Protein AF-A0A2G8K7D8-F1 (afdb_monomer_lite)

pLDDT: mean 70.79, std 23.95, range [36.09, 98.5]

Secondary structure (DSSP, 8-state):
--------------------------------------PPP-PPP-----------------------S-TTTHHHHHHHHT-----S-SHHHHHHHHHHHHHHHHHTTTTS---------------------------HHHHHHHHHHHHHHHHHHHHHHHHHHHHHHHHHHHHHHHHHHHHHHHHHHHHHHHHHHHHHHHHHHHHHHHHHHHHHHHHHHHHHHHHHHHHHHHS------SSPPHHHHHHHHHHHHHHHHHHHHHHHHHHHHHHHHHHHHHHHHHHHHHHHHHHHHHHHHHHHHHHHHHHHHHHHHS-S-----PPPP---

Radius of gyration: 53.95 Å; chains: 1; bounding box: 110×121×171 Å

Organism: Stichopus japonicus (NCBI:txid307972)

Structure (mmCIF, N/CA/C/O backbone):
data_AF-A0A2G8K7D8-F1
#
_entry.id   AF-A0A2G8K7D8-F1
#
loop_
_atom_site.group_PDB
_atom_site.id
_atom_site.type_symbol
_atom_site.label_atom_id
_atom_site.label_alt_id
_atom_site.label_comp_id
_atom_site.label_asym_id
_atom_site.label_entity_id
_atom_site.label_seq_id
_atom_site.pdbx_PDB_ins_code
_atom_site.Cartn_x
_atom_site.Cartn_y
_atom_site.Cartn_z
_atom_site.occupancy
_atom_site.B_iso_or_equiv
_atom_site.auth_seq_id
_atom_site.auth_comp_id
_atom_site.auth_asym_id
_atom_site.auth_atom_id
_atom_site.pdbx_PDB_model_num
ATOM 1 N N . MET A 1 1 ? 9.406 11.978 -73.884 1.00 40.50 1 MET A N 1
ATOM 2 C CA . MET A 1 1 ? 8.791 12.895 -74.864 1.00 40.50 1 MET A CA 1
ATOM 3 C C . MET A 1 1 ? 7.575 13.480 -74.165 1.00 40.50 1 MET A C 1
ATOM 5 O O . MET A 1 1 ? 6.730 12.690 -73.792 1.00 40.50 1 MET A O 1
ATOM 9 N N . GLU A 1 2 ? 7.449 14.745 -73.783 1.00 46.19 2 GLU A N 1
ATOM 10 C CA . GLU A 1 2 ? 8.157 15.993 -74.070 1.00 46.19 2 GLU A CA 1
ATOM 11 C C . GLU A 1 2 ? 7.863 16.989 -72.918 1.00 46.19 2 GLU A C 1
ATOM 13 O O . GLU A 1 2 ? 6.748 17.028 -72.412 1.00 46.19 2 GLU A O 1
ATOM 18 N N . ASN A 1 3 ? 8.911 17.722 -72.518 1.00 46.38 3 ASN A N 1
ATOM 19 C CA . ASN A 1 3 ? 9.026 19.174 -72.267 1.00 46.38 3 ASN A CA 1
ATOM 20 C C . ASN A 1 3 ? 8.075 19.854 -71.245 1.00 46.38 3 ASN A C 1
ATOM 22 O O . ASN A 1 3 ? 6.871 19.898 -71.445 1.00 46.38 3 ASN A O 1
ATOM 26 N N . TYR A 1 4 ? 8.514 20.328 -70.064 1.00 50.94 4 TYR A N 1
ATOM 27 C CA . TYR A 1 4 ? 9.393 21.479 -69.726 1.00 50.94 4 TYR A CA 1
ATOM 28 C C . TYR A 1 4 ? 8.925 22.849 -70.250 1.00 50.94 4 TYR A C 1
ATOM 30 O O . TYR A 1 4 ? 9.033 23.092 -71.440 1.00 50.94 4 TYR A O 1
ATOM 38 N N . THR A 1 5 ? 8.516 23.736 -69.326 1.00 52.53 5 THR A N 1
ATOM 39 C CA . THR A 1 5 ? 8.807 25.194 -69.191 1.00 52.53 5 THR A CA 1
ATOM 40 C C . THR A 1 5 ? 7.897 25.721 -68.067 1.00 52.53 5 THR A C 1
ATOM 42 O O . THR A 1 5 ? 6.716 25.409 -68.072 1.00 52.53 5 THR A O 1
ATOM 45 N N . GLY A 1 6 ? 8.301 26.461 -67.036 1.00 49.22 6 GLY A N 1
ATOM 46 C CA . GLY A 1 6 ? 9.398 27.412 -66.880 1.00 49.22 6 GLY A CA 1
ATOM 47 C C . GLY A 1 6 ? 8.788 28.713 -66.332 1.00 49.22 6 GLY A C 1
ATOM 48 O O . GLY A 1 6 ? 7.870 29.246 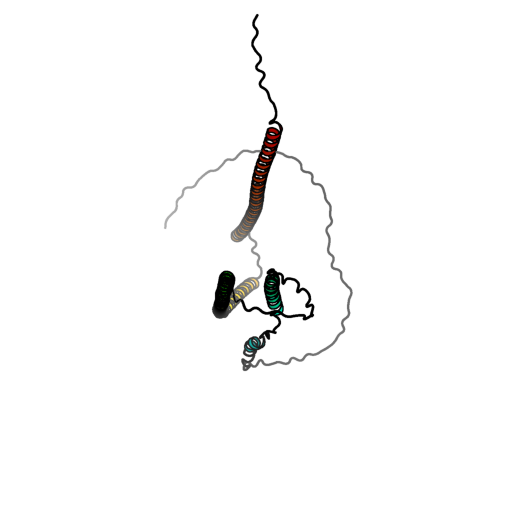-66.941 1.00 49.22 6 GLY A O 1
ATOM 49 N N . GLY A 1 7 ? 9.253 29.204 -65.178 1.00 47.25 7 GLY A N 1
ATOM 50 C CA . GLY A 1 7 ? 8.716 30.423 -64.559 1.00 47.25 7 GLY A CA 1
ATOM 51 C C . GLY A 1 7 ? 9.461 30.841 -63.291 1.00 47.25 7 GLY A C 1
ATOM 52 O O . GLY A 1 7 ? 8.933 30.741 -62.191 1.00 47.25 7 GLY A O 1
ATOM 53 N N . TYR A 1 8 ? 10.715 31.260 -63.463 1.00 49.56 8 TYR A N 1
ATOM 54 C CA . TYR A 1 8 ? 11.545 31.945 -62.467 1.00 49.56 8 TYR A CA 1
ATOM 55 C C . TYR A 1 8 ? 11.032 33.377 -62.200 1.00 49.56 8 TYR A C 1
ATOM 57 O O . TYR A 1 8 ? 10.652 34.060 -63.146 1.00 49.56 8 TYR A O 1
ATOM 65 N N . SER A 1 9 ? 11.195 33.893 -60.973 1.00 50.22 9 SER A N 1
ATOM 66 C CA . SER A 1 9 ? 12.251 34.881 -60.634 1.00 50.22 9 SER A CA 1
ATOM 67 C C . SER A 1 9 ? 11.846 35.978 -59.627 1.00 50.22 9 SER A C 1
ATOM 69 O O . SER A 1 9 ? 10.859 36.672 -59.839 1.00 50.22 9 SER A O 1
ATOM 71 N N . HIS A 1 10 ? 12.763 36.217 -58.667 1.00 46.56 10 HIS A N 1
ATOM 72 C CA . HIS A 1 10 ? 13.113 37.501 -58.008 1.00 46.56 10 HIS A CA 1
ATOM 73 C C . HIS A 1 10 ? 12.117 38.093 -56.979 1.00 46.56 10 HIS A C 1
ATOM 75 O O . HIS A 1 10 ? 10.921 38.081 -57.203 1.00 46.56 10 HIS A O 1
ATOM 81 N N . ARG A 1 11 ? 12.507 38.685 -55.836 1.00 38.16 11 ARG A N 1
ATOM 82 C CA . ARG A 1 11 ? 13.795 39.191 -55.313 1.00 38.16 11 ARG A CA 1
ATOM 83 C C . ARG A 1 11 ? 13.625 39.533 -53.808 1.00 38.16 11 ARG A C 1
ATOM 85 O O . ARG A 1 11 ? 12.583 40.055 -53.431 1.00 38.16 11 ARG A O 1
ATOM 92 N N . ASP A 1 12 ? 14.666 39.295 -53.008 1.00 45.00 12 ASP A N 1
ATOM 93 C CA . ASP A 1 12 ? 15.034 40.031 -51.768 1.00 45.00 12 ASP A CA 1
ATOM 94 C C . ASP A 1 12 ? 15.375 41.516 -52.092 1.00 45.00 12 ASP A C 1
ATOM 96 O O . ASP A 1 12 ? 15.463 41.811 -53.292 1.00 45.00 12 ASP A O 1
ATOM 100 N N . PRO A 1 13 ? 15.686 42.458 -51.153 1.00 65.44 13 PRO A N 1
ATOM 101 C CA . PRO A 1 13 ? 15.961 42.350 -49.698 1.00 65.44 13 PRO A CA 1
ATOM 102 C C . PRO A 1 13 ? 15.346 43.496 -48.834 1.00 65.44 13 PRO A C 1
ATOM 104 O O . PRO A 1 13 ? 14.826 44.472 -49.369 1.00 65.44 13 PRO A O 1
ATOM 107 N N . SER A 1 14 ? 15.496 43.462 -47.497 1.00 44.62 14 SER A N 1
ATOM 108 C CA . SER A 1 14 ? 16.076 44.577 -46.692 1.00 44.62 14 SER A CA 1
ATOM 109 C C . SER A 1 14 ? 15.870 44.438 -45.174 1.00 44.62 14 SER A C 1
ATOM 111 O O . SER A 1 14 ? 14.767 44.238 -44.678 1.00 44.62 14 SER A O 1
ATOM 113 N N . VAL A 1 15 ? 16.979 44.642 -44.462 1.00 50.53 15 VAL A N 1
ATOM 114 C CA . VAL A 1 15 ? 17.174 44.908 -43.020 1.00 50.53 15 VAL A CA 1
ATOM 115 C C . VAL A 1 15 ? 17.557 46.400 -42.913 1.00 50.53 15 VAL A C 1
ATOM 117 O O . VAL A 1 15 ? 18.220 46.864 -43.847 1.00 50.53 15 VAL A O 1
ATOM 120 N N . PRO A 1 16 ? 17.163 47.193 -41.881 1.00 57.47 16 PRO A N 1
ATOM 121 C CA . PRO A 1 16 ? 18.099 47.490 -40.767 1.00 57.47 16 PRO A CA 1
ATOM 122 C C . PRO A 1 16 ? 17.492 47.930 -39.407 1.00 57.47 16 PRO A C 1
ATOM 124 O O . PRO A 1 16 ? 16.342 48.345 -39.318 1.00 57.47 16 PRO A O 1
ATOM 127 N N . GLY A 1 17 ? 18.343 47.931 -38.363 1.00 43.00 17 GLY A N 1
ATOM 128 C CA . GLY A 1 17 ? 18.217 48.771 -37.150 1.00 43.00 17 GLY A CA 1
ATOM 129 C C . GLY A 1 17 ? 18.363 47.998 -35.830 1.00 43.00 17 GLY A C 1
ATOM 130 O O . GLY A 1 17 ? 17.403 47.404 -35.363 1.00 43.00 17 GLY A O 1
ATOM 131 N N . GLN A 1 18 ? 19.577 47.767 -35.313 1.00 44.47 18 GLN A N 1
ATOM 132 C CA . GLN A 1 18 ? 20.332 48.596 -34.345 1.00 44.47 18 GLN A CA 1
ATOM 133 C C . GLN A 1 18 ? 19.623 48.910 -33.011 1.00 44.47 18 GLN A C 1
ATOM 135 O O . GLN A 1 18 ? 18.662 49.667 -32.958 1.00 44.47 18 GLN A O 1
ATOM 140 N N . GLY A 1 19 ? 20.217 48.409 -31.922 1.00 44.25 19 GLY A N 1
ATOM 141 C CA . GLY A 1 19 ? 19.975 48.821 -30.541 1.00 44.25 19 GLY A CA 1
ATOM 142 C C . GLY A 1 19 ? 21.181 48.453 -29.676 1.00 44.25 19 GLY A C 1
ATOM 143 O O . GLY A 1 19 ? 21.312 47.316 -29.236 1.00 44.25 19 GLY A O 1
ATOM 144 N N . HIS A 1 20 ? 22.094 49.411 -29.508 1.00 45.19 20 HIS A N 1
ATOM 145 C CA . HIS A 1 20 ? 23.222 49.376 -28.578 1.00 45.19 20 HIS A CA 1
ATOM 146 C C . HIS A 1 20 ? 22.749 49.629 -27.139 1.00 45.19 20 HIS A C 1
ATOM 148 O O . HIS A 1 20 ? 22.027 50.594 -26.909 1.00 45.19 20 HIS A O 1
ATOM 154 N N . THR A 1 21 ? 23.288 48.888 -26.167 1.00 53.62 21 THR A N 1
ATOM 155 C CA . THR A 1 21 ? 23.468 49.376 -24.788 1.00 53.62 21 THR A CA 1
ATOM 156 C C . THR A 1 21 ? 24.746 48.796 -24.182 1.00 53.62 21 THR A C 1
ATOM 158 O O . THR A 1 21 ? 25.015 47.599 -24.248 1.00 53.62 21 THR A O 1
ATOM 161 N N . GLN A 1 22 ? 25.567 49.701 -23.652 1.00 43.59 22 GLN A N 1
ATOM 162 C CA . GLN A 1 22 ? 26.854 49.482 -22.994 1.00 43.59 22 GLN A CA 1
ATOM 163 C C . GLN A 1 22 ? 26.655 49.236 -21.485 1.00 43.59 22 GLN A C 1
ATOM 165 O O . GLN A 1 22 ? 25.873 49.963 -20.888 1.00 43.59 22 GLN A O 1
ATOM 170 N N . GLN A 1 23 ? 27.404 48.256 -20.940 1.00 41.84 23 GLN A N 1
ATOM 171 C CA . GLN A 1 23 ? 28.235 48.251 -19.700 1.00 41.84 23 GLN A CA 1
ATOM 172 C C . GLN A 1 23 ? 27.614 48.686 -18.337 1.00 41.84 23 GLN A C 1
ATOM 174 O O . GLN A 1 23 ? 26.749 49.553 -18.332 1.00 41.84 23 GLN A O 1
ATOM 179 N N . PRO A 1 24 ? 28.063 48.156 -17.161 1.00 56.53 24 PRO A N 1
ATOM 180 C CA . PRO A 1 24 ? 29.488 47.977 -16.824 1.00 56.53 24 PRO A CA 1
ATOM 181 C C . PRO A 1 24 ? 29.914 46.780 -15.939 1.00 56.53 24 PRO A C 1
ATOM 183 O O . PRO A 1 24 ? 29.133 46.182 -15.210 1.00 56.53 24 PRO A O 1
ATOM 186 N N . GLY A 1 25 ? 31.223 46.501 -16.013 1.00 42.41 25 GLY A N 1
ATOM 187 C CA . GLY A 1 25 ? 32.141 46.293 -14.882 1.00 42.41 25 GLY A CA 1
ATOM 188 C C . GLY A 1 25 ? 31.762 45.325 -13.757 1.00 42.41 25 GLY A C 1
ATOM 189 O O . GLY A 1 25 ? 31.098 45.712 -12.803 1.00 42.41 25 GLY A O 1
ATOM 190 N N . GLY A 1 26 ? 32.336 44.120 -13.799 1.00 37.00 26 GLY A N 1
ATOM 191 C CA . GLY A 1 26 ? 32.468 43.225 -12.649 1.00 37.00 26 GLY A CA 1
ATOM 192 C C . GLY A 1 26 ? 33.888 42.669 -12.597 1.00 37.00 26 GLY A C 1
ATOM 193 O O . GLY A 1 26 ? 34.309 41.958 -13.504 1.00 37.00 26 GLY A O 1
ATOM 194 N N . SER A 1 27 ? 34.619 43.076 -11.568 1.00 39.84 27 SER A N 1
ATOM 195 C CA . SER A 1 27 ? 35.990 42.720 -11.207 1.00 39.84 27 SER A CA 1
ATOM 196 C C . SER A 1 27 ? 36.212 41.209 -11.099 1.00 39.84 27 SER A C 1
ATOM 198 O O . SER A 1 27 ? 35.496 40.525 -10.369 1.00 39.84 27 SER A O 1
ATOM 200 N N . TYR A 1 28 ? 37.240 40.715 -11.786 1.00 39.03 28 TYR A N 1
ATOM 201 C CA . TYR A 1 28 ? 37.869 39.434 -11.484 1.00 39.03 28 TYR A CA 1
ATOM 202 C C . TYR A 1 28 ? 38.788 39.644 -10.279 1.00 39.03 28 TYR A C 1
ATOM 204 O O . TYR A 1 28 ? 39.736 40.420 -10.375 1.00 39.03 28 TYR A O 1
ATOM 212 N N . GLU A 1 29 ? 38.483 38.993 -9.159 1.00 54.06 29 GLU A N 1
ATOM 213 C CA . GLU A 1 29 ? 39.483 38.719 -8.131 1.00 54.06 29 GLU A CA 1
ATOM 214 C C . GLU A 1 29 ? 40.099 37.353 -8.422 1.00 54.06 29 GLU A C 1
ATOM 216 O O . GLU A 1 29 ? 39.402 36.351 -8.617 1.00 54.06 29 GLU A O 1
ATOM 221 N N . ASP A 1 30 ? 41.422 37.380 -8.524 1.00 49.28 30 ASP A N 1
ATOM 222 C CA . ASP A 1 30 ? 42.312 36.238 -8.535 1.00 49.28 30 ASP A CA 1
ATOM 223 C C . ASP A 1 30 ? 42.190 35.488 -7.206 1.00 49.28 30 ASP A C 1
ATOM 225 O O . ASP A 1 30 ? 42.434 36.063 -6.148 1.00 49.28 30 ASP A O 1
ATOM 229 N N . ASP A 1 31 ? 41.870 34.196 -7.262 1.00 43.72 31 ASP A N 1
ATOM 230 C CA . ASP A 1 31 ? 42.141 33.288 -6.150 1.00 43.72 31 ASP A CA 1
ATOM 231 C C . ASP A 1 31 ? 42.944 32.099 -6.680 1.00 43.72 31 ASP A C 1
ATOM 233 O O . ASP A 1 31 ? 42.450 31.163 -7.322 1.00 43.72 31 ASP A O 1
ATOM 237 N N . GLU A 1 32 ? 44.250 32.209 -6.456 1.00 49.03 32 GLU A N 1
ATOM 238 C CA . GLU A 1 32 ? 45.230 31.155 -6.624 1.00 49.03 32 GLU A CA 1
ATOM 239 C C . GLU A 1 32 ? 44.912 30.003 -5.665 1.00 49.03 32 GLU A C 1
ATOM 241 O O . GLU A 1 32 ? 44.909 30.153 -4.443 1.00 49.03 32 GLU A O 1
ATOM 246 N N . SER A 1 33 ? 44.739 28.793 -6.198 1.00 47.38 33 SER A N 1
ATOM 247 C CA . SER A 1 33 ? 45.036 27.591 -5.419 1.00 47.38 33 SER A CA 1
ATOM 248 C C . SER A 1 33 ? 45.478 26.415 -6.289 1.00 47.38 33 SER A C 1
ATOM 250 O O . SER A 1 33 ? 45.019 26.255 -7.425 1.00 47.38 33 SER A O 1
ATOM 252 N N . PRO A 1 34 ? 46.435 25.603 -5.801 1.00 58.22 34 PRO A N 1
ATOM 253 C CA . PRO A 1 34 ? 47.415 24.965 -6.664 1.00 58.22 34 PRO A CA 1
ATOM 254 C C . PRO A 1 34 ? 46.960 23.605 -7.185 1.00 58.22 34 PRO A C 1
ATOM 256 O O . PRO A 1 34 ? 46.332 22.802 -6.495 1.00 58.22 34 PRO A O 1
ATOM 259 N N . ARG A 1 35 ? 47.389 23.315 -8.415 1.00 47.19 35 ARG A N 1
ATOM 260 C CA . ARG A 1 35 ? 47.296 22.005 -9.062 1.00 47.19 35 ARG A CA 1
ATOM 261 C C . ARG A 1 35 ? 48.057 20.949 -8.252 1.00 47.19 35 ARG A C 1
ATOM 263 O O . ARG A 1 35 ? 49.284 20.895 -8.291 1.00 47.19 35 ARG A O 1
ATOM 270 N N . GLY A 1 36 ? 47.321 20.067 -7.582 1.00 40.28 36 GLY A N 1
ATOM 271 C CA . GLY A 1 36 ? 47.851 18.827 -7.021 1.00 40.28 36 GLY A CA 1
ATOM 272 C C . GLY A 1 36 ? 48.198 17.829 -8.127 1.00 40.28 36 GLY A C 1
ATOM 273 O O . GLY A 1 36 ? 47.322 17.168 -8.680 1.00 40.28 36 GLY A O 1
ATOM 274 N N . VAL A 1 37 ? 49.486 17.726 -8.450 1.00 48.72 37 VAL A N 1
ATOM 275 C CA . VAL A 1 37 ? 50.064 16.665 -9.283 1.00 48.72 37 VAL A CA 1
ATOM 276 C C . VAL A 1 37 ? 50.238 15.423 -8.408 1.00 48.72 37 VAL A C 1
ATOM 278 O O . VAL A 1 37 ? 51.107 15.383 -7.542 1.00 48.72 37 VAL A O 1
ATOM 281 N N . TYR A 1 38 ? 49.412 14.401 -8.624 1.00 48.31 38 TYR A N 1
ATOM 282 C CA . TYR A 1 38 ? 49.597 13.091 -8.001 1.00 48.31 38 TYR A CA 1
ATOM 283 C C . TYR A 1 38 ? 50.741 12.350 -8.713 1.00 48.31 38 TYR A C 1
ATOM 285 O O . TYR A 1 38 ? 50.601 11.926 -9.860 1.00 48.31 38 TYR A O 1
ATOM 293 N N . GLN A 1 39 ? 51.883 12.202 -8.037 1.00 53.56 39 GLN A N 1
ATOM 294 C CA . GLN A 1 39 ? 52.932 11.249 -8.408 1.00 53.56 39 GLN A CA 1
ATOM 295 C C . GLN A 1 39 ? 52.630 9.875 -7.783 1.00 53.56 39 GLN A C 1
ATOM 297 O O . GLN A 1 39 ? 52.299 9.810 -6.597 1.00 53.56 39 GLN A O 1
ATOM 302 N N . PRO A 1 40 ? 52.784 8.758 -8.516 1.00 49.50 40 PRO A N 1
ATOM 303 C CA . PRO A 1 40 ? 52.711 7.430 -7.924 1.00 49.50 40 PRO A CA 1
ATOM 304 C C . PRO A 1 40 ? 54.030 7.082 -7.215 1.00 49.50 40 PRO A C 1
ATOM 306 O O . PRO A 1 40 ? 55.092 7.016 -7.837 1.00 49.50 40 PRO A O 1
ATOM 309 N N . SER A 1 41 ? 53.953 6.826 -5.906 1.00 50.19 41 SER A N 1
ATOM 310 C CA . SER A 1 41 ? 55.061 6.286 -5.110 1.00 50.19 41 SER A CA 1
ATOM 311 C C . SER A 1 41 ? 55.442 4.881 -5.581 1.00 50.19 41 SER A C 1
ATOM 313 O O . SER A 1 41 ? 54.648 3.945 -5.502 1.00 50.19 41 SER A O 1
ATOM 315 N N . ARG A 1 42 ? 56.692 4.731 -6.029 1.00 43.16 42 ARG A N 1
ATOM 316 C CA . ARG A 1 42 ? 57.376 3.441 -6.168 1.00 43.16 42 ARG A CA 1
ATOM 317 C C . ARG A 1 42 ? 57.908 3.018 -4.797 1.00 43.16 42 ARG A C 1
ATOM 319 O O . ARG A 1 42 ? 58.813 3.658 -4.272 1.00 43.16 42 ARG A O 1
ATOM 326 N N . GLY A 1 43 ? 57.355 1.946 -4.235 1.00 45.56 43 GLY A N 1
ATOM 327 C CA . GLY A 1 43 ? 57.943 1.229 -3.098 1.00 45.56 43 GLY A CA 1
ATOM 328 C C . GLY A 1 43 ? 59.009 0.214 -3.554 1.00 45.56 43 GLY A C 1
ATOM 329 O O . GLY A 1 43 ? 58.946 -0.245 -4.698 1.00 45.56 43 GLY A O 1
ATOM 330 N N . PRO A 1 44 ? 59.995 -0.127 -2.701 1.00 52.84 44 PRO A N 1
ATOM 331 C CA . PRO A 1 44 ? 61.148 -0.937 -3.075 1.00 52.84 44 PRO A CA 1
ATOM 332 C C . PRO A 1 44 ? 60.879 -2.446 -2.989 1.00 52.84 44 PRO A C 1
ATOM 334 O O . PRO A 1 44 ? 59.947 -2.914 -2.338 1.00 52.84 44 PRO A O 1
ATOM 337 N N . GLY A 1 45 ? 61.729 -3.191 -3.698 1.00 44.47 45 GLY A N 1
ATOM 338 C CA . GLY A 1 45 ? 61.556 -4.586 -4.073 1.00 44.47 45 GLY A CA 1
ATOM 339 C C . GLY A 1 45 ? 61.454 -5.604 -2.938 1.00 44.47 45 GLY A C 1
ATOM 340 O O . GLY A 1 45 ? 62.079 -5.496 -1.885 1.00 44.47 45 GLY A O 1
ATOM 341 N N . ARG A 1 46 ? 60.734 -6.685 -3.247 1.00 42.00 46 ARG A N 1
ATOM 342 C CA . ARG A 1 46 ? 60.947 -8.005 -2.656 1.00 42.00 46 ARG A CA 1
ATOM 343 C C . ARG A 1 46 ? 61.282 -8.991 -3.768 1.00 42.00 46 ARG A C 1
ATOM 345 O O . ARG A 1 46 ? 60.486 -9.233 -4.668 1.00 42.00 46 ARG A O 1
ATOM 352 N N . SER A 1 47 ? 62.501 -9.506 -3.667 1.00 50.34 47 SER A N 1
ATOM 353 C CA . SER A 1 47 ? 63.011 -10.688 -4.349 1.00 50.34 47 SER A CA 1
ATOM 354 C C . SER A 1 47 ? 62.107 -11.888 -4.053 1.00 50.34 47 SER A C 1
ATOM 356 O O . SER A 1 47 ? 61.810 -12.152 -2.887 1.00 50.34 47 SER A O 1
ATOM 358 N N . MET A 1 48 ? 61.674 -12.599 -5.093 1.00 47.38 48 MET A N 1
ATOM 359 C CA . MET A 1 48 ? 61.078 -13.930 -4.989 1.00 47.38 48 MET A CA 1
ATOM 360 C C . MET A 1 48 ? 61.858 -14.862 -5.906 1.00 47.38 48 MET A C 1
ATOM 362 O O . MET A 1 48 ? 62.063 -14.576 -7.086 1.00 47.38 48 MET A O 1
ATOM 366 N N . GLY A 1 49 ? 62.358 -15.928 -5.289 1.00 39.69 49 GLY A N 1
ATOM 367 C CA . GLY A 1 49 ? 63.270 -16.893 -5.868 1.00 39.69 49 GLY A CA 1
ATOM 368 C C . GLY A 1 49 ? 62.662 -17.708 -7.001 1.00 39.69 49 GLY A C 1
ATOM 369 O O . GLY A 1 49 ? 61.455 -17.913 -7.102 1.00 39.69 49 GLY A O 1
ATOM 370 N N . GLN A 1 50 ? 63.574 -18.186 -7.837 1.00 43.19 50 GLN A N 1
ATOM 371 C CA . GLN A 1 50 ? 63.341 -19.217 -8.830 1.00 43.19 50 GLN A CA 1
ATOM 372 C C . GLN A 1 50 ? 62.927 -20.512 -8.121 1.00 43.19 50 GLN A C 1
ATOM 374 O O . GLN A 1 50 ? 63.643 -21.009 -7.254 1.00 43.19 50 GLN A O 1
ATOM 379 N N . GLY A 1 51 ? 61.777 -21.052 -8.509 1.00 38.06 51 GLY A N 1
ATOM 380 C CA . GLY A 1 51 ? 61.319 -22.381 -8.136 1.00 38.06 51 GLY A CA 1
ATOM 381 C C . GLY A 1 51 ? 60.702 -23.034 -9.362 1.00 38.06 51 GLY A C 1
ATOM 382 O O . GLY A 1 51 ? 59.592 -22.688 -9.756 1.00 38.06 51 GLY A O 1
ATOM 383 N N . ASN A 1 52 ? 61.459 -23.934 -9.984 1.00 44.59 52 ASN A N 1
ATOM 384 C CA . ASN A 1 52 ? 60.976 -24.851 -11.009 1.00 44.59 52 ASN A CA 1
ATOM 385 C C . ASN A 1 52 ? 59.908 -25.764 -10.404 1.00 44.59 52 ASN A C 1
ATOM 387 O O . ASN A 1 52 ? 60.200 -26.440 -9.421 1.00 44.59 52 ASN A O 1
ATOM 391 N N . HIS A 1 53 ? 58.737 -25.866 -11.031 1.00 40.22 53 HIS A N 1
ATOM 392 C CA . HIS A 1 53 ? 57.937 -27.084 -10.946 1.00 40.22 53 HIS A CA 1
ATOM 393 C C . HIS A 1 53 ? 57.164 -27.334 -12.241 1.00 40.22 53 HIS A C 1
ATOM 395 O O . HIS A 1 53 ? 56.228 -26.620 -12.594 1.00 40.22 53 HIS A O 1
ATOM 401 N N . ASP A 1 54 ? 57.598 -28.392 -12.922 1.00 48.38 54 ASP A N 1
ATOM 402 C CA . ASP A 1 54 ? 56.894 -29.101 -13.977 1.00 48.38 54 ASP A CA 1
ATOM 403 C C . ASP A 1 54 ? 55.524 -29.587 -13.490 1.00 48.38 54 ASP A C 1
ATOM 405 O O . ASP A 1 54 ? 55.434 -30.401 -12.566 1.00 48.38 54 ASP A O 1
ATOM 409 N N . HIS A 1 55 ? 54.454 -29.168 -14.165 1.00 41.72 55 HIS A N 1
ATOM 410 C CA . HIS A 1 55 ? 53.156 -29.834 -14.088 1.00 41.72 55 HIS A CA 1
ATOM 411 C C . HIS A 1 55 ? 52.712 -30.309 -15.470 1.00 41.72 55 HIS A C 1
ATOM 413 O O . HIS A 1 55 ? 52.136 -29.602 -16.291 1.00 41.72 55 HIS A O 1
ATOM 419 N N . ARG A 1 56 ? 53.058 -31.581 -15.672 1.00 40.53 56 ARG A N 1
ATOM 420 C CA . ARG A 1 56 ? 52.489 -32.581 -16.567 1.00 40.53 56 ARG A CA 1
ATOM 421 C C . ARG A 1 56 ? 50.965 -32.436 -16.681 1.00 40.53 56 ARG A C 1
ATOM 423 O O . ARG A 1 56 ? 50.254 -32.580 -15.691 1.00 40.53 56 ARG A O 1
ATOM 430 N N . TYR A 1 57 ? 50.492 -32.220 -17.905 1.00 37.31 57 TYR A N 1
ATOM 431 C CA . TYR A 1 57 ? 49.088 -32.336 -18.290 1.00 37.31 57 TYR A CA 1
ATOM 432 C C . TYR A 1 57 ? 48.567 -33.741 -17.951 1.00 37.31 57 TYR A C 1
ATOM 434 O O . TYR A 1 57 ? 49.130 -34.733 -18.415 1.00 37.31 57 TYR A O 1
ATOM 442 N N . GLN A 1 58 ? 47.493 -33.819 -17.164 1.00 36.78 58 GLN A N 1
ATOM 443 C CA . GLN A 1 58 ? 46.590 -34.964 -17.186 1.00 36.78 58 GLN A CA 1
ATOM 444 C C . GLN A 1 58 ? 45.255 -34.516 -17.768 1.00 36.78 58 GLN A C 1
ATOM 446 O O . GLN A 1 58 ? 44.641 -33.540 -17.345 1.00 36.78 58 GLN A O 1
ATOM 451 N N . GLU A 1 59 ? 44.896 -35.231 -18.818 1.00 45.28 59 GLU A N 1
ATOM 452 C CA . GLU A 1 59 ? 43.695 -35.139 -19.619 1.00 45.28 59 GLU A CA 1
ATOM 453 C C . GLU A 1 59 ? 42.602 -35.932 -18.889 1.00 45.28 59 GLU A C 1
ATOM 455 O O . GLU A 1 59 ? 42.551 -37.157 -18.980 1.00 45.28 59 GLU A O 1
ATOM 460 N N . GLU A 1 60 ? 41.757 -35.255 -18.108 1.00 38.00 60 GLU A N 1
ATOM 461 C CA . GLU A 1 60 ? 40.572 -35.888 -17.523 1.00 38.00 60 GLU A CA 1
ATOM 462 C C . GLU A 1 60 ? 39.406 -35.826 -18.511 1.00 38.00 60 GLU A C 1
ATOM 464 O O . GLU A 1 60 ? 38.879 -34.769 -18.864 1.00 38.00 60 GLU A O 1
ATOM 469 N N . ARG A 1 61 ? 39.037 -37.017 -18.982 1.00 39.38 61 ARG A N 1
ATOM 470 C CA . ARG A 1 61 ? 37.854 -37.287 -19.789 1.00 39.38 61 ARG A CA 1
ATOM 471 C C . ARG A 1 61 ? 36.600 -37.014 -18.960 1.00 39.38 61 ARG A C 1
ATOM 473 O O . ARG A 1 61 ? 36.444 -37.555 -17.872 1.00 39.38 61 ARG A O 1
ATOM 480 N N . TYR A 1 62 ? 35.698 -36.218 -19.519 1.00 37.41 62 TYR A N 1
ATOM 481 C CA . TYR A 1 62 ? 34.360 -35.983 -18.988 1.00 37.41 62 TYR A CA 1
ATOM 482 C C . TYR A 1 62 ? 33.442 -37.140 -19.415 1.00 37.41 62 TYR A C 1
ATOM 484 O O . TYR A 1 62 ? 33.229 -37.340 -20.613 1.00 37.41 62 TYR A O 1
ATOM 492 N N . ASP A 1 63 ? 32.932 -37.904 -18.450 1.00 47.31 63 ASP A N 1
ATOM 493 C CA . ASP A 1 63 ? 31.984 -39.007 -18.652 1.00 47.31 63 ASP A CA 1
ATOM 494 C C . ASP A 1 63 ? 30.559 -38.514 -18.324 1.00 47.31 63 ASP A C 1
ATOM 496 O O . ASP A 1 63 ? 30.310 -38.112 -17.185 1.00 47.31 63 ASP A O 1
ATOM 500 N N . PRO A 1 64 ? 29.614 -38.439 -19.284 1.00 51.62 64 PRO A N 1
ATOM 501 C CA . PRO A 1 64 ? 28.338 -37.775 -19.071 1.00 51.62 64 PRO A CA 1
ATOM 502 C C . PRO A 1 64 ? 27.213 -38.779 -18.804 1.00 51.62 64 PRO A C 1
ATOM 504 O O . PRO A 1 64 ? 26.177 -38.688 -19.455 1.00 51.62 64 PRO A O 1
ATOM 507 N N . GLN A 1 65 ? 27.366 -39.734 -17.883 1.00 44.84 65 GLN A N 1
ATOM 508 C CA . GLN A 1 65 ? 26.226 -40.512 -17.384 1.00 44.84 65 GLN A CA 1
ATOM 509 C C . GLN A 1 65 ? 26.401 -40.928 -15.924 1.00 44.84 65 GLN A C 1
ATOM 511 O O . GLN A 1 65 ? 27.193 -41.802 -15.600 1.00 44.84 65 GLN A O 1
ATOM 516 N N . GLY A 1 66 ? 25.545 -40.361 -15.073 1.00 43.03 66 GLY A N 1
ATOM 517 C CA . GLY A 1 66 ? 25.192 -40.954 -13.791 1.00 43.03 66 GLY A CA 1
ATOM 518 C C . GLY A 1 66 ? 25.655 -40.155 -12.590 1.00 43.03 66 GLY A C 1
ATOM 519 O O . GLY A 1 66 ? 26.631 -40.525 -11.963 1.00 43.03 66 GLY A O 1
ATOM 520 N N . GLU A 1 67 ? 24.864 -39.162 -12.182 1.00 37.59 67 GLU A N 1
ATOM 521 C CA . GLU A 1 67 ? 24.659 -38.968 -10.750 1.00 37.59 67 GLU A CA 1
ATOM 522 C C . GLU A 1 67 ? 23.187 -38.765 -10.428 1.00 37.59 67 GLU A C 1
ATOM 524 O O . GLU A 1 67 ? 22.419 -38.066 -11.093 1.00 37.59 67 GLU A O 1
ATOM 529 N N . HIS A 1 68 ? 22.814 -39.520 -9.411 1.00 40.91 68 HIS A N 1
ATOM 530 C CA . HIS A 1 68 ? 21.482 -39.753 -8.943 1.00 40.91 68 HIS A CA 1
ATOM 531 C C . HIS A 1 68 ? 20.934 -38.520 -8.230 1.00 40.91 68 HIS A C 1
ATOM 533 O O . HIS A 1 68 ? 21.560 -37.909 -7.370 1.00 40.91 68 HIS A O 1
ATOM 539 N N . SER A 1 69 ? 19.678 -38.244 -8.551 1.00 48.50 69 SER A N 1
ATOM 540 C CA . SER A 1 69 ? 18.711 -37.532 -7.731 1.00 48.50 69 SER A CA 1
ATOM 541 C C . SER A 1 69 ? 18.621 -38.133 -6.313 1.00 48.50 69 SER A C 1
ATOM 543 O O . SER A 1 69 ? 17.733 -38.942 -6.049 1.00 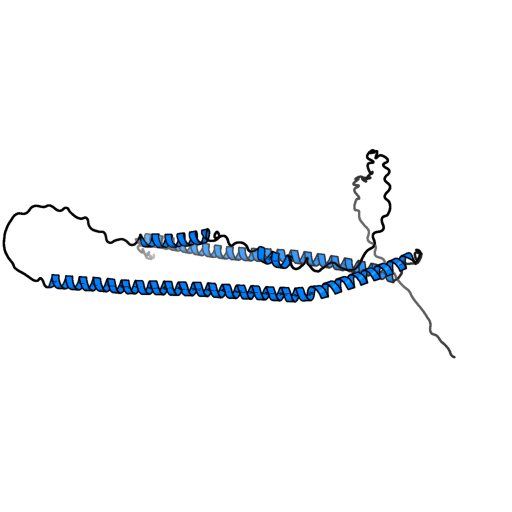48.50 69 SER A O 1
ATOM 545 N N . SER A 1 70 ? 19.511 -37.744 -5.393 1.00 48.22 70 SER A N 1
ATOM 546 C CA . SER A 1 70 ? 19.386 -38.057 -3.954 1.00 48.22 70 SER A CA 1
ATOM 547 C C . SER A 1 70 ? 19.560 -36.849 -3.020 1.00 48.22 70 SER A C 1
ATOM 549 O O . SER A 1 70 ? 19.110 -36.903 -1.881 1.00 48.22 70 SER A O 1
ATOM 551 N N . GLY A 1 71 ? 20.085 -35.712 -3.493 1.00 39.00 71 GLY A N 1
ATOM 552 C CA . GLY A 1 71 ? 20.343 -34.536 -2.643 1.00 39.00 71 GLY A CA 1
ATOM 553 C C . GLY A 1 71 ? 19.144 -33.626 -2.328 1.00 39.00 71 GLY A C 1
ATOM 554 O O . GLY A 1 71 ? 19.304 -32.650 -1.601 1.00 39.00 71 GLY A O 1
ATOM 555 N N . PHE A 1 72 ? 17.942 -33.885 -2.864 1.00 38.91 72 PHE A N 1
ATOM 556 C CA . PHE A 1 72 ? 16.791 -32.974 -2.696 1.00 38.91 72 PHE A CA 1
ATOM 557 C C . PHE A 1 72 ? 15.667 -33.511 -1.796 1.00 38.91 72 PHE A C 1
ATOM 559 O O . PHE A 1 72 ? 14.796 -32.747 -1.382 1.00 38.91 72 PHE A O 1
ATOM 566 N N . GLN A 1 73 ? 15.684 -34.798 -1.433 1.00 39.03 73 GLN A N 1
ATOM 567 C CA . GLN A 1 73 ? 14.734 -35.339 -0.450 1.00 39.03 73 GLN A CA 1
ATOM 568 C C . GLN A 1 73 ? 15.172 -35.091 1.000 1.00 39.03 73 GLN A C 1
ATOM 570 O O . GLN A 1 73 ? 14.317 -34.980 1.875 1.00 39.03 73 GLN A O 1
ATOM 575 N N . GLU A 1 74 ? 16.463 -34.883 1.256 1.00 37.94 74 GLU A N 1
ATOM 576 C CA . GLU A 1 74 ? 16.967 -34.591 2.606 1.00 37.94 74 GLU A CA 1
ATOM 577 C C . GLU A 1 74 ? 16.597 -33.175 3.084 1.00 37.94 74 GLU A C 1
ATOM 579 O O . GLU A 1 74 ? 16.367 -32.939 4.268 1.00 37.94 74 GLU A O 1
ATOM 584 N N . SER A 1 75 ? 16.396 -32.235 2.153 1.00 40.59 75 SER A N 1
ATOM 585 C CA . SER A 1 75 ? 16.026 -30.857 2.496 1.00 40.59 75 SER A CA 1
ATOM 586 C C . SER A 1 75 ? 14.524 -30.653 2.740 1.00 40.59 75 SER A C 1
ATOM 588 O O . SER A 1 75 ? 14.132 -29.574 3.185 1.00 40.59 75 SER A O 1
ATOM 590 N N . VAL A 1 76 ? 13.681 -31.657 2.466 1.00 44.50 76 VAL A N 1
ATOM 591 C CA . VAL A 1 76 ? 12.246 -31.638 2.814 1.00 44.50 76 VAL A CA 1
ATOM 592 C C . VAL A 1 76 ? 12.014 -32.238 4.208 1.00 44.50 76 VAL A C 1
ATOM 594 O O . VAL A 1 76 ? 11.115 -31.783 4.910 1.00 44.50 76 VAL A O 1
ATOM 597 N N . ASN A 1 77 ? 12.887 -33.146 4.661 1.00 39.50 77 ASN A N 1
ATOM 598 C CA . ASN A 1 77 ? 12.850 -33.706 6.018 1.00 39.50 77 ASN A CA 1
ATOM 599 C C . ASN A 1 77 ? 13.467 -32.758 7.068 1.00 39.50 77 ASN A C 1
ATOM 601 O O . ASN A 1 77 ? 13.020 -32.728 8.212 1.00 39.50 77 ASN A O 1
ATOM 605 N N . ALA A 1 78 ? 14.403 -31.886 6.674 1.00 39.47 78 ALA A N 1
ATOM 606 C CA . ALA A 1 78 ? 14.984 -30.873 7.567 1.00 39.47 78 ALA A CA 1
ATOM 607 C C . ALA A 1 78 ? 13.971 -29.818 8.077 1.00 39.47 78 ALA A C 1
ATOM 609 O O . ALA A 1 78 ? 14.217 -29.154 9.083 1.00 39.47 78 ALA A O 1
ATOM 610 N N . TRP A 1 79 ? 12.807 -29.673 7.427 1.00 41.91 79 TRP A N 1
ATOM 611 C CA . TRP A 1 79 ? 11.704 -28.835 7.927 1.00 41.91 79 TRP A CA 1
ATOM 612 C C . TRP A 1 79 ? 10.764 -29.574 8.897 1.00 41.91 79 TRP A C 1
ATOM 614 O O . TRP A 1 79 ? 9.971 -28.920 9.575 1.00 41.91 79 TRP A O 1
ATOM 624 N N . GLU A 1 80 ? 10.854 -30.905 9.001 1.00 41.81 80 GLU A N 1
ATOM 625 C CA . GLU A 1 80 ? 10.160 -31.695 10.032 1.00 41.81 80 GLU A CA 1
ATOM 626 C C . GLU A 1 80 ? 10.984 -31.847 11.320 1.00 41.81 80 GLU A C 1
ATOM 628 O O . GLU A 1 80 ? 10.401 -31.935 12.403 1.00 41.81 80 GLU A O 1
ATOM 633 N N . GLU A 1 81 ? 12.316 -31.783 11.234 1.00 40.72 81 GLU A N 1
ATOM 634 C CA . GLU A 1 81 ? 13.227 -31.859 12.391 1.00 40.72 81 GLU A CA 1
ATOM 635 C C . GLU A 1 81 ? 13.460 -30.504 13.084 1.00 40.72 81 GLU A C 1
ATOM 637 O O . GLU A 1 81 ? 13.894 -30.448 14.232 1.00 40.72 81 GLU A O 1
ATOM 642 N N . GLY A 1 82 ? 13.069 -29.402 12.440 1.00 36.09 82 GLY A N 1
ATOM 643 C CA . GLY A 1 82 ? 13.057 -28.052 13.009 1.00 36.09 82 GLY A CA 1
ATOM 644 C C . GLY A 1 82 ? 11.791 -27.707 13.799 1.00 36.09 82 GLY A C 1
ATOM 645 O O . GLY A 1 82 ? 11.427 -26.531 13.870 1.00 36.09 82 GLY A O 1
ATOM 646 N N . ARG A 1 83 ? 11.076 -28.688 14.375 1.00 45.44 83 ARG A N 1
ATOM 647 C CA . ARG A 1 83 ? 10.047 -28.371 15.376 1.00 45.44 83 ARG A CA 1
ATOM 648 C C . ARG A 1 83 ? 10.745 -27.661 16.537 1.00 45.44 83 ARG A C 1
ATOM 650 O O . ARG A 1 83 ? 11.604 -28.276 17.168 1.00 45.44 83 ARG A O 1
ATOM 657 N N . PRO A 1 84 ? 10.348 -26.431 16.909 1.00 39.03 84 PRO A N 1
ATOM 658 C CA . PRO A 1 84 ? 10.624 -25.990 18.256 1.00 39.03 84 PRO A CA 1
ATOM 659 C C . PRO A 1 84 ? 9.916 -27.004 19.152 1.00 39.03 84 PRO A C 1
ATOM 661 O O . PRO A 1 84 ? 8.689 -27.136 19.108 1.00 39.03 84 PRO A O 1
ATOM 664 N N . HIS A 1 85 ? 10.692 -27.761 19.928 1.00 46.34 85 HIS A N 1
ATOM 665 C CA . HIS A 1 85 ? 10.185 -28.326 21.163 1.00 46.34 85 HIS A CA 1
ATOM 666 C C . HIS A 1 85 ? 9.569 -27.137 21.897 1.00 46.34 85 HIS A C 1
ATOM 668 O O . HIS A 1 85 ? 10.286 -26.224 22.306 1.00 46.34 85 HIS A O 1
ATOM 674 N N . VAL A 1 86 ? 8.235 -27.077 21.926 1.00 42.88 86 VAL A N 1
ATOM 675 C CA . VAL A 1 86 ? 7.497 -26.096 22.713 1.00 42.88 86 VAL A CA 1
ATOM 676 C C . VAL A 1 86 ? 7.803 -26.459 24.155 1.00 42.88 86 VAL A C 1
ATOM 678 O O . VAL A 1 86 ? 7.101 -27.249 24.784 1.00 42.88 86 VAL A O 1
ATOM 681 N N . GLY A 1 87 ? 8.932 -25.934 24.627 1.00 37.38 87 GLY A N 1
ATOM 682 C CA . GLY A 1 87 ? 9.256 -25.845 26.027 1.00 37.38 87 GLY A CA 1
ATOM 683 C C . GLY A 1 87 ? 8.076 -25.185 26.714 1.00 37.38 87 GLY A C 1
ATOM 684 O O . GLY A 1 87 ? 7.497 -24.211 26.221 1.00 37.38 87 GLY A O 1
ATOM 685 N N . GLN A 1 88 ? 7.707 -25.770 27.842 1.00 45.41 88 GLN A N 1
ATOM 686 C CA . GLN A 1 88 ? 6.681 -25.319 28.768 1.00 45.41 88 GLN A CA 1
ATOM 687 C C . GLN A 1 88 ? 7.017 -23.956 29.408 1.00 45.41 88 GLN A C 1
ATOM 689 O O . GLN A 1 88 ? 6.642 -23.721 30.539 1.00 45.41 88 GLN A O 1
ATOM 694 N N . ASP A 1 89 ? 7.671 -23.019 28.721 1.00 42.03 89 ASP A N 1
ATOM 695 C CA . ASP A 1 89 ? 8.197 -21.795 29.346 1.00 42.03 89 ASP A CA 1
ATOM 696 C C . ASP A 1 89 ? 7.523 -20.503 28.855 1.00 42.03 89 ASP A C 1
ATOM 698 O O . ASP A 1 89 ? 7.958 -19.402 29.171 1.00 42.03 89 ASP A O 1
ATOM 702 N N . GLY A 1 90 ? 6.397 -20.610 28.141 1.00 37.62 90 GLY A N 1
ATOM 703 C CA . GLY A 1 90 ? 5.526 -19.463 27.829 1.00 37.62 90 GLY A CA 1
ATOM 704 C C . GLY A 1 90 ? 4.441 -19.184 28.879 1.00 37.62 90 GLY A C 1
ATOM 705 O O . GLY A 1 90 ? 3.687 -18.224 28.750 1.00 37.62 90 GLY A O 1
ATOM 706 N N . GLY A 1 91 ? 4.320 -20.029 29.909 1.00 39.47 91 GLY A N 1
ATOM 707 C CA . GLY A 1 91 ? 3.238 -19.958 30.897 1.00 39.47 91 GLY A CA 1
ATOM 708 C C . GLY A 1 91 ? 3.484 -19.004 32.067 1.00 39.47 91 GLY A C 1
ATOM 709 O O . GLY A 1 91 ? 2.560 -18.759 32.839 1.00 39.47 91 GLY A O 1
ATOM 710 N N . MET A 1 92 ? 4.695 -18.465 32.228 1.00 45.50 92 MET A N 1
ATOM 711 C CA . MET A 1 92 ? 5.068 -17.728 33.442 1.00 45.50 92 MET A CA 1
ATOM 712 C C . MET A 1 92 ? 4.375 -16.357 33.528 1.00 45.50 92 MET A C 1
ATOM 714 O O . MET A 1 92 ? 3.904 -15.979 34.600 1.00 45.50 92 MET A O 1
ATOM 718 N N . ASP A 1 93 ? 4.242 -15.634 32.411 1.00 49.44 93 ASP A N 1
ATOM 719 C CA . ASP A 1 93 ? 3.691 -14.269 32.411 1.00 49.44 93 ASP A CA 1
ATOM 720 C C . ASP A 1 93 ? 2.156 -14.243 32.442 1.00 49.44 93 ASP A C 1
ATOM 722 O O . ASP A 1 93 ? 1.562 -13.443 33.173 1.00 49.44 93 ASP A O 1
ATOM 726 N N . ASP A 1 94 ? 1.504 -15.191 31.763 1.00 52.19 94 ASP A N 1
ATOM 727 C CA . ASP A 1 94 ? 0.052 -15.373 31.849 1.00 52.19 94 ASP A CA 1
ATOM 728 C C . ASP A 1 94 ? -0.366 -15.978 33.195 1.00 52.19 94 ASP A C 1
ATOM 730 O O . ASP A 1 94 ? -1.383 -15.562 33.757 1.00 52.19 94 ASP A O 1
ATOM 734 N N . ALA A 1 95 ? 0.429 -16.877 33.791 1.00 53.81 95 ALA A N 1
ATOM 735 C CA . ALA A 1 95 ? 0.186 -17.351 35.154 1.00 53.81 95 ALA A CA 1
ATOM 736 C C . ALA A 1 95 ? 0.363 -16.229 36.181 1.00 53.81 95 ALA A C 1
ATOM 738 O O . ALA A 1 95 ? -0.430 -16.145 37.115 1.00 53.81 95 ALA A O 1
ATOM 739 N N . ARG A 1 96 ? 1.331 -15.321 35.994 1.00 58.38 96 ARG A N 1
ATOM 740 C CA . ARG A 1 96 ? 1.550 -14.173 36.888 1.00 58.38 96 ARG A CA 1
ATOM 741 C C . ARG A 1 96 ? 0.441 -13.133 36.768 1.00 58.38 96 ARG A C 1
ATOM 743 O O . ARG A 1 96 ? 0.034 -12.572 37.784 1.00 58.38 96 ARG A O 1
ATOM 750 N N . ASN A 1 97 ? -0.093 -12.911 35.566 1.00 55.09 97 ASN A N 1
ATOM 751 C CA . ASN A 1 97 ? -1.250 -12.042 35.340 1.00 55.09 97 ASN A CA 1
ATOM 752 C C . ASN A 1 97 ? -2.551 -12.670 35.873 1.00 55.09 97 ASN A C 1
ATOM 754 O O . ASN A 1 97 ? -3.366 -11.990 36.495 1.00 55.09 97 ASN A O 1
ATOM 758 N N . THR A 1 98 ? -2.706 -13.989 35.733 1.00 59.97 98 THR A N 1
ATOM 759 C CA . THR A 1 98 ? -3.847 -14.742 36.276 1.00 59.97 98 THR A CA 1
ATOM 760 C C . THR A 1 98 ? -3.775 -14.854 37.804 1.00 59.97 98 THR A C 1
ATOM 762 O O . THR A 1 98 ? -4.794 -14.691 38.468 1.00 59.97 98 THR A O 1
ATOM 765 N N . GLN A 1 99 ? -2.586 -15.022 38.396 1.00 61.12 99 GLN A N 1
ATOM 766 C CA . GLN A 1 99 ? -2.368 -14.929 39.845 1.00 61.12 99 GLN A CA 1
ATOM 767 C C . GLN A 1 99 ? -2.591 -13.510 40.362 1.00 61.12 99 GLN A C 1
ATOM 769 O O . GLN A 1 99 ? -3.186 -13.362 41.422 1.00 61.12 99 GLN A O 1
ATOM 774 N N . LYS A 1 100 ? -2.189 -12.462 39.628 1.00 65.06 100 LYS A N 1
ATOM 775 C CA . LYS A 1 100 ? -2.522 -11.071 39.984 1.00 65.06 100 LYS A CA 1
ATOM 776 C C . LYS A 1 100 ? -4.030 -10.835 39.951 1.00 65.06 100 LYS A C 1
ATOM 778 O O . LYS A 1 100 ? -4.563 -10.240 40.880 1.00 65.06 100 LYS A O 1
ATOM 783 N N . ALA A 1 101 ? -4.725 -11.328 38.927 1.00 58.84 101 ALA A N 1
ATOM 784 C CA . ALA A 1 101 ? -6.177 -11.220 38.816 1.00 58.84 101 ALA A CA 1
ATOM 785 C C . ALA A 1 101 ? -6.906 -12.024 39.909 1.00 58.84 101 ALA A C 1
ATOM 787 O O . ALA A 1 101 ? -7.884 -11.539 40.474 1.00 58.84 101 ALA A O 1
ATOM 788 N N . MET A 1 102 ? -6.402 -13.211 40.267 1.00 65.94 102 MET A N 1
ATOM 789 C CA . MET A 1 102 ? -6.915 -13.991 41.398 1.00 65.94 102 MET A CA 1
ATOM 790 C C . MET A 1 102 ? -6.594 -13.336 42.749 1.00 65.94 102 MET A C 1
ATOM 792 O O . MET A 1 102 ? -7.464 -13.303 43.609 1.00 65.94 102 MET A O 1
ATOM 796 N N . ALA A 1 103 ? -5.424 -12.713 42.919 1.00 67.00 103 ALA A N 1
ATOM 797 C CA . ALA A 1 103 ? -5.079 -11.947 44.117 1.00 67.00 103 ALA A CA 1
ATOM 798 C C . ALA A 1 103 ? -5.973 -10.706 44.285 1.00 67.00 103 ALA A C 1
ATOM 800 O O . ALA A 1 103 ? -6.448 -10.448 45.385 1.00 67.00 103 ALA A O 1
ATOM 801 N N . TYR A 1 104 ? -6.292 -9.982 43.206 1.00 54.94 104 TY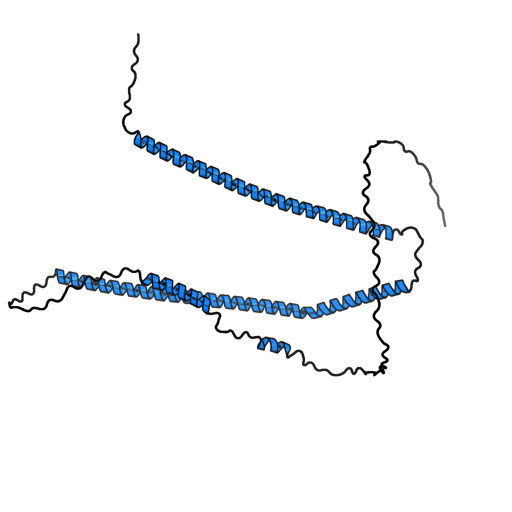R A N 1
ATOM 802 C CA . TYR A 1 104 ? -7.248 -8.864 43.245 1.00 54.94 104 TYR A CA 1
ATOM 803 C C . TYR A 1 104 ? -8.675 -9.306 43.619 1.00 54.94 104 TYR A C 1
ATOM 805 O O . TYR A 1 104 ? -9.401 -8.548 44.267 1.00 54.94 104 TYR A O 1
ATOM 813 N N . LEU A 1 105 ? -9.072 -10.531 43.258 1.00 57.47 105 LEU A N 1
ATOM 814 C CA . LEU A 1 105 ? -10.355 -11.130 43.651 1.00 57.47 105 LEU A CA 1
ATOM 815 C C . LEU A 1 105 ? -10.338 -11.700 45.083 1.00 57.47 105 LEU A C 1
ATOM 817 O O . LEU A 1 105 ? -11.369 -11.688 45.748 1.00 57.47 105 LEU A O 1
ATOM 821 N N . GLN A 1 106 ? -9.177 -12.131 45.587 1.00 52.94 106 GLN A N 1
ATOM 822 C CA . GLN A 1 106 ? -8.991 -12.561 46.978 1.00 52.94 106 GLN A CA 1
ATOM 823 C C . GLN A 1 106 ? -9.014 -11.354 47.940 1.00 52.94 106 GLN A C 1
ATOM 825 O O . GLN A 1 106 ? -9.758 -11.351 48.914 1.00 52.94 106 GLN A O 1
ATOM 830 N N . LEU A 1 107 ? -8.306 -10.265 47.603 1.00 49.41 107 LEU A N 1
ATOM 831 C CA . LEU A 1 107 ? -8.254 -9.022 48.395 1.00 49.41 107 LEU A CA 1
ATOM 832 C C . LEU A 1 107 ? -9.604 -8.289 48.492 1.00 49.41 107 LEU A C 1
ATOM 834 O O . LEU A 1 107 ? -9.835 -7.540 49.442 1.00 49.41 107 LEU A O 1
ATOM 838 N N . SER A 1 108 ? -10.502 -8.507 47.528 1.00 46.53 108 SER A N 1
ATOM 839 C CA . SER A 1 108 ? -11.871 -7.973 47.551 1.00 46.53 108 SER A CA 1
ATOM 840 C C . SER A 1 108 ? -12.868 -8.876 48.293 1.00 46.53 108 SER A C 1
ATOM 842 O O . SER A 1 108 ? -13.971 -8.424 48.599 1.00 46.53 108 SER A O 1
ATOM 844 N N . SER A 1 109 ? -12.471 -10.103 48.653 1.00 45.28 109 SER A N 1
ATOM 845 C CA . SER A 1 109 ? -13.230 -10.989 49.546 1.00 45.28 109 SER A CA 1
ATOM 846 C C . SER A 1 109 ? -12.930 -10.728 51.030 1.00 45.28 109 SER A C 1
ATOM 848 O O . SER A 1 109 ? -13.799 -10.954 51.868 1.00 45.28 109 SER A O 1
ATOM 850 N N . ASP A 1 110 ? -11.751 -10.186 51.355 1.00 43.00 110 ASP A N 1
ATOM 851 C CA . ASP A 1 110 ? -11.306 -9.966 52.743 1.00 43.00 110 ASP A CA 1
ATOM 852 C C . ASP A 1 110 ? -11.775 -8.628 53.360 1.00 43.00 110 ASP A C 1
ATOM 854 O O . ASP A 1 110 ? -11.456 -8.325 54.508 1.00 43.00 110 ASP A O 1
ATOM 858 N N . HIS A 1 111 ? -12.552 -7.817 52.627 1.00 44.44 111 HIS A N 1
ATOM 859 C CA . HIS A 1 111 ? -13.053 -6.506 53.085 1.00 44.44 111 HIS A CA 1
ATOM 860 C C . HIS A 1 111 ? -14.580 -6.411 53.218 1.00 44.44 111 HIS A C 1
ATOM 862 O O . HIS A 1 111 ? -15.122 -5.316 53.387 1.00 44.44 111 HIS A O 1
ATOM 868 N N . ALA A 1 112 ? -15.300 -7.535 53.207 1.00 42.50 112 ALA A N 1
ATOM 869 C CA . ALA A 1 112 ? -16.654 -7.531 53.749 1.00 42.50 112 ALA A CA 1
ATOM 870 C C . ALA A 1 112 ? -16.549 -7.396 55.281 1.00 42.50 112 ALA A C 1
ATOM 872 O O . ALA A 1 112 ? -15.900 -8.234 55.909 1.00 42.50 112 ALA A O 1
ATOM 873 N N . PRO A 1 113 ? -17.135 -6.362 55.915 1.00 43.88 113 PRO A N 1
ATOM 874 C CA . PRO A 1 113 ? -17.074 -6.233 57.360 1.00 43.88 113 PRO A CA 1
ATOM 875 C C . PRO A 1 113 ? -17.815 -7.419 57.983 1.00 43.88 113 PRO A C 1
ATOM 877 O O . PRO A 1 113 ? -19.043 -7.493 57.933 1.00 43.88 113 PRO A O 1
ATOM 880 N N . SER A 1 114 ? -17.054 -8.352 58.563 1.00 44.69 114 SER A N 1
ATOM 881 C CA . SER A 1 114 ? -17.585 -9.384 59.450 1.00 44.69 114 SER A CA 1
ATOM 882 C C . SER A 1 114 ? -18.506 -8.737 60.490 1.00 44.69 114 SER A C 1
ATOM 884 O O . SER A 1 114 ? -18.149 -7.689 61.047 1.00 44.69 114 SER A O 1
ATOM 886 N N . PRO A 1 115 ? -19.665 -9.343 60.807 1.00 44.22 115 PRO A N 1
ATOM 887 C CA . PRO A 1 115 ? -20.449 -8.919 61.953 1.00 44.22 115 PRO A CA 1
ATOM 888 C C . PRO A 1 115 ? -19.543 -9.038 63.175 1.00 44.22 115 PRO A C 1
ATOM 890 O O . PRO A 1 115 ? -19.000 -10.109 63.446 1.00 44.22 115 PRO A O 1
ATOM 893 N N . LYS A 1 116 ? -19.325 -7.922 63.874 1.00 42.09 116 LYS A N 1
ATOM 894 C CA . LYS A 1 116 ? -18.535 -7.879 65.103 1.00 42.09 116 LYS A CA 1
ATOM 895 C C . LYS A 1 116 ? -19.080 -8.938 66.064 1.00 42.09 116 LYS A C 1
ATOM 897 O O . LYS A 1 116 ? -20.168 -8.778 66.610 1.00 42.09 116 LYS A O 1
ATOM 902 N N . LEU A 1 117 ? -18.325 -10.019 66.246 1.00 44.00 117 LEU A N 1
ATOM 903 C CA . LEU A 1 117 ? -18.524 -10.953 67.343 1.00 44.00 117 LEU A CA 1
ATOM 904 C C . LEU A 1 117 ? -18.285 -10.164 68.632 1.00 44.00 117 LEU A C 1
ATOM 906 O O . LEU A 1 117 ? -17.188 -9.658 68.870 1.00 44.00 117 LEU A O 1
ATOM 910 N N . TYR A 1 118 ? -19.347 -9.985 69.412 1.00 50.06 118 TYR A N 1
ATOM 911 C CA . TYR A 1 118 ? -19.284 -9.321 70.707 1.00 50.06 118 TYR A CA 1
ATOM 912 C C . TYR A 1 118 ? -18.347 -10.086 71.662 1.00 50.06 118 TYR A C 1
ATOM 914 O O . TYR A 1 118 ? -18.240 -11.312 71.559 1.00 50.06 118 TYR A O 1
ATOM 922 N N . PRO A 1 119 ? -17.676 -9.396 72.605 1.00 44.94 119 PRO A N 1
ATOM 923 C CA . PRO A 1 119 ? -16.771 -10.032 73.553 1.00 44.94 119 PRO A CA 1
ATOM 924 C C . PRO A 1 119 ? -17.520 -11.029 74.439 1.00 44.94 119 PRO A C 1
ATOM 926 O O . PRO A 1 119 ? -18.508 -10.690 75.091 1.00 44.94 119 PRO A O 1
ATOM 929 N N . ARG A 1 120 ? -17.018 -12.263 74.480 1.00 47.78 120 ARG A N 1
ATOM 930 C CA . ARG A 1 120 ? -17.424 -13.291 75.436 1.00 47.78 120 ARG A CA 1
ATOM 931 C C . ARG A 1 120 ? -16.987 -12.848 76.837 1.00 47.78 120 ARG A C 1
ATOM 933 O O . ARG A 1 120 ? -15.795 -12.836 77.129 1.00 47.78 120 ARG A O 1
ATOM 940 N N . LEU A 1 121 ? -17.948 -12.457 77.673 1.00 44.06 121 LEU A N 1
ATOM 941 C CA . LEU A 1 121 ? -17.740 -12.206 79.103 1.00 44.06 121 LEU A CA 1
ATOM 942 C C . LEU A 1 121 ? -17.583 -13.532 79.878 1.00 44.06 121 LEU A C 1
ATOM 944 O O . LEU A 1 121 ? -18.050 -14.573 79.403 1.00 44.06 121 LEU A O 1
ATOM 948 N N . PRO A 1 122 ? -16.880 -13.513 81.025 1.00 45.91 122 PRO A N 1
ATOM 94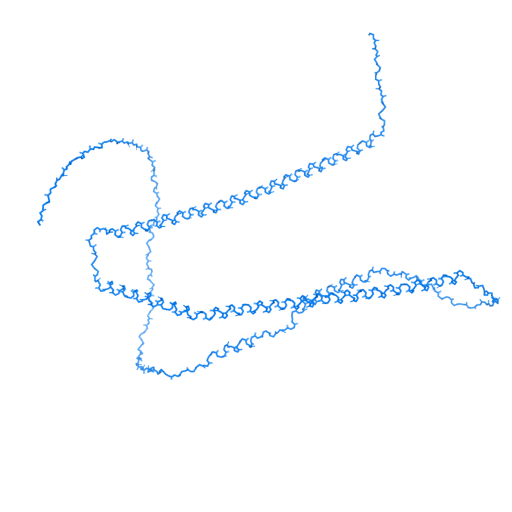9 C CA . PRO A 1 122 ? -16.314 -14.702 81.647 1.00 45.91 122 PRO A CA 1
ATOM 950 C C . PRO A 1 122 ? -17.367 -15.536 82.377 1.00 45.91 122 PRO A C 1
ATOM 952 O O . PRO A 1 122 ? -18.221 -15.020 83.096 1.00 45.91 122 PRO A O 1
ATOM 955 N N . SER A 1 123 ? -17.256 -16.849 82.205 1.00 41.41 123 SER A N 1
ATOM 956 C CA . SER A 1 123 ? -17.915 -17.868 83.013 1.00 41.41 123 SER A CA 1
ATOM 957 C C . SER A 1 123 ? -17.419 -17.769 84.458 1.00 41.41 123 SER A C 1
ATOM 959 O O . SER A 1 123 ? -16.261 -18.071 84.738 1.00 41.41 123 SER A O 1
ATOM 961 N N . SER A 1 124 ? -18.300 -17.323 85.354 1.00 43.09 124 SER A N 1
ATOM 962 C CA . SER A 1 124 ? -18.144 -17.452 86.801 1.00 43.09 124 SER A CA 1
ATOM 963 C C . SER A 1 124 ? -19.035 -18.599 87.259 1.00 43.09 124 SER A C 1
ATOM 965 O O . SER A 1 124 ? -20.257 -18.461 87.303 1.00 43.09 124 SER A O 1
ATOM 967 N N . ASP A 1 125 ? -18.415 -19.730 87.574 1.00 41.75 125 ASP A N 1
ATOM 968 C CA . ASP A 1 125 ? -19.044 -20.827 88.297 1.00 41.75 125 ASP A CA 1
ATOM 969 C C . ASP A 1 125 ? -19.284 -20.408 89.754 1.00 41.75 125 ASP A C 1
ATOM 971 O O . ASP A 1 125 ? -18.351 -20.016 90.454 1.00 41.75 125 ASP A O 1
ATOM 975 N N . SER A 1 126 ? -20.531 -20.498 90.222 1.00 37.56 126 SER A N 1
ATOM 976 C CA . SER A 1 126 ? -20.883 -20.823 91.615 1.00 37.56 126 SER A CA 1
ATOM 977 C C . SER A 1 126 ? -22.377 -21.173 91.715 1.00 37.56 126 SER A C 1
ATOM 979 O O . SER A 1 126 ? -23.209 -20.363 91.303 1.00 37.56 126 SER A O 1
ATOM 981 N N . PRO A 1 127 ? -22.737 -22.357 92.249 1.00 56.50 127 PRO A N 1
ATOM 982 C CA . PRO A 1 127 ? -24.115 -22.783 92.456 1.00 56.50 127 PRO A CA 1
ATOM 983 C C . PRO A 1 127 ? -24.556 -22.565 93.912 1.00 56.50 127 PRO A C 1
ATOM 985 O O . PRO A 1 127 ? -23.894 -23.018 94.841 1.00 56.50 127 PRO A O 1
ATOM 988 N N . SER A 1 128 ? -25.688 -21.897 94.110 1.00 39.19 128 SER A N 1
ATOM 989 C CA . SER A 1 128 ? -26.490 -21.875 95.346 1.00 39.19 128 SER A CA 1
ATOM 990 C C . SER A 1 128 ? -27.714 -21.005 95.054 1.00 39.19 128 SER A C 1
ATOM 992 O O . SER A 1 128 ? -27.572 -19.961 94.428 1.00 39.19 128 SER A O 1
ATOM 994 N N . GLU A 1 129 ? -28.953 -21.317 95.389 1.00 39.00 129 GLU A N 1
ATOM 995 C CA . GLU A 1 129 ? -29.643 -22.492 95.904 1.00 39.00 129 GLU A CA 1
ATOM 996 C C . GLU A 1 129 ? -31.116 -22.276 95.499 1.00 39.00 129 GLU A C 1
ATOM 998 O O . GLU A 1 129 ? -31.531 -21.148 95.241 1.00 39.00 129 GLU A O 1
ATOM 1003 N N . ALA A 1 130 ? -31.872 -23.371 95.416 1.00 39.28 130 ALA A N 1
ATOM 1004 C CA . ALA A 1 130 ? -33.328 -23.474 95.548 1.00 39.28 130 ALA A CA 1
ATOM 1005 C C . ALA A 1 130 ? -34.196 -22.210 95.324 1.00 39.28 130 ALA A C 1
ATOM 1007 O O . ALA A 1 130 ? -34.199 -21.284 96.124 1.00 39.28 130 ALA A O 1
ATOM 1008 N N . SER A 1 131 ? -35.130 -22.272 94.374 1.00 39.91 131 SER A N 1
ATOM 1009 C CA . SER A 1 131 ? -36.528 -22.544 94.743 1.00 39.91 131 SER A CA 1
ATOM 1010 C C . SER A 1 131 ? -37.429 -22.591 93.508 1.00 39.91 131 SER A C 1
ATOM 1012 O O . SER A 1 131 ? -37.344 -21.787 92.584 1.00 39.91 131 SER A O 1
ATOM 1014 N N . SER A 1 132 ? -38.297 -23.591 93.528 1.00 45.78 132 SER A N 1
ATOM 1015 C CA . SER A 1 132 ? -39.447 -23.841 92.669 1.00 45.78 132 SER A CA 1
ATOM 1016 C C . SER A 1 132 ? -40.180 -22.592 92.160 1.00 45.78 132 SER A C 1
ATOM 1018 O O . SER A 1 132 ? -40.659 -21.796 92.958 1.00 45.78 132 SER A O 1
ATOM 1020 N N . SER A 1 133 ? -40.442 -22.511 90.855 1.00 38.00 133 SER A N 1
ATOM 1021 C CA . SER A 1 133 ? -41.808 -22.713 90.349 1.00 38.00 133 SER A CA 1
ATOM 1022 C C . SER A 1 133 ? -41.793 -22.814 88.823 1.00 38.00 133 SER A C 1
ATOM 1024 O O . SER A 1 133 ? -41.245 -21.972 88.111 1.00 38.00 133 SER A O 1
ATOM 1026 N N . ALA A 1 134 ? -42.411 -23.875 88.321 1.00 48.31 134 ALA A N 1
ATOM 1027 C CA . ALA A 1 134 ? -42.873 -23.935 86.955 1.00 48.31 134 ALA A CA 1
ATOM 1028 C C . ALA A 1 134 ? -44.030 -22.937 86.801 1.00 48.31 134 ALA A C 1
ATOM 1030 O O . ALA A 1 134 ? -45.143 -23.205 87.239 1.00 48.31 134 ALA A O 1
ATOM 1031 N N . VAL A 1 135 ? -43.774 -21.800 86.155 1.00 45.81 135 VAL A N 1
ATOM 1032 C CA . VAL A 1 135 ? -44.812 -21.028 85.465 1.00 45.81 135 VAL A CA 1
ATOM 1033 C C . VAL A 1 135 ? -44.316 -20.802 84.048 1.00 45.81 135 VAL A C 1
ATOM 1035 O O . VAL A 1 135 ? -43.633 -19.835 83.716 1.00 45.81 135 VAL A O 1
ATOM 1038 N N . SER A 1 136 ? -44.639 -21.776 83.205 1.00 51.53 136 SER A N 1
ATOM 1039 C CA . SER A 1 136 ? -44.567 -21.708 81.755 1.00 51.53 136 SER A CA 1
ATOM 1040 C C . SER A 1 136 ? -45.524 -20.630 81.240 1.00 51.53 136 SER A C 1
ATOM 1042 O O . SER A 1 136 ? -46.599 -20.929 80.725 1.00 51.53 136 SER A O 1
ATOM 1044 N N . SER A 1 137 ? -45.137 -19.362 81.357 1.00 48.94 137 SER A N 1
ATOM 1045 C CA . SER A 1 137 ? -45.690 -18.321 80.498 1.00 48.94 137 SER A CA 1
ATOM 1046 C C . SER A 1 137 ? -44.964 -18.423 79.163 1.00 48.94 137 SER A C 1
ATOM 1048 O O . SER A 1 137 ? -43.863 -17.904 78.965 1.00 48.94 137 SER A O 1
ATOM 1050 N N . SER A 1 138 ? -45.555 -19.201 78.259 1.00 59.59 138 SER A N 1
ATOM 1051 C CA . SER A 1 138 ? -45.255 -19.167 76.835 1.00 59.59 138 SER A CA 1
ATOM 1052 C C . SER A 1 138 ? -45.473 -17.736 76.350 1.00 59.59 138 SER A C 1
ATOM 1054 O O . SER A 1 138 ? -46.581 -17.394 75.954 1.00 59.59 138 SER A O 1
ATOM 1056 N N . ASN A 1 139 ? -44.445 -16.888 76.429 1.00 71.25 139 ASN A N 1
ATOM 1057 C CA . ASN A 1 139 ? -44.544 -15.510 75.971 1.00 71.25 139 ASN A CA 1
ATOM 1058 C C . ASN A 1 139 ? -44.753 -15.536 74.440 1.00 71.25 139 ASN A C 1
ATOM 1060 O O . ASN A 1 139 ? -43.812 -15.888 73.714 1.00 71.25 139 ASN A O 1
ATOM 1064 N N . PRO A 1 140 ? -45.963 -15.228 73.932 1.00 81.31 140 PRO A N 1
ATOM 1065 C CA . PRO A 1 140 ? -46.293 -15.366 72.512 1.00 81.31 140 PRO A CA 1
ATOM 1066 C C . PRO A 1 140 ? -45.409 -14.467 71.641 1.00 81.31 140 PRO A C 1
ATOM 1068 O O . PRO A 1 140 ? -45.092 -14.805 70.502 1.00 81.31 140 PRO A O 1
ATOM 1071 N N . GLU A 1 141 ? -44.925 -13.361 72.205 1.00 82.12 141 GLU A N 1
ATOM 1072 C CA . GLU A 1 141 ? -43.996 -12.447 71.554 1.00 82.12 141 GLU A CA 1
ATOM 1073 C C . GLU A 1 141 ? -42.629 -13.099 71.298 1.00 82.12 141 GLU A C 1
ATOM 1075 O O . GLU A 1 141 ? -42.094 -13.010 70.192 1.00 82.12 141 GLU A O 1
ATOM 1080 N N . LYS A 1 142 ? -42.103 -13.863 72.265 1.00 88.25 142 LYS A N 1
ATOM 1081 C CA . LYS A 1 142 ? -40.847 -14.615 72.108 1.00 88.25 142 LYS A CA 1
ATOM 1082 C C . LYS A 1 142 ? -40.963 -15.678 71.013 1.00 88.25 142 LYS A C 1
ATOM 1084 O O . LYS A 1 142 ? -40.030 -15.853 70.230 1.00 88.25 142 LYS A O 1
ATOM 1089 N N . GLN A 1 143 ? -42.094 -16.380 70.938 1.00 87.56 143 GLN A N 1
ATOM 1090 C CA . GLN A 1 143 ? -42.334 -17.364 69.876 1.00 87.56 143 GLN A CA 1
ATOM 1091 C C . GLN A 1 143 ? -42.462 -16.701 68.501 1.00 87.56 143 GLN A C 1
ATOM 1093 O O . GLN A 1 143 ? -41.891 -17.205 67.533 1.00 87.56 143 GLN A O 1
ATOM 1098 N N . ARG A 1 144 ? -43.129 -15.542 68.417 1.00 90.69 144 ARG A N 1
ATOM 1099 C CA . ARG A 1 144 ? -43.244 -14.773 67.171 1.00 90.69 144 ARG A CA 1
ATOM 1100 C C . ARG A 1 144 ? -41.877 -14.328 66.652 1.00 90.69 144 ARG A C 1
ATOM 1102 O O . ARG A 1 144 ? -41.581 -14.542 65.482 1.00 90.69 144 ARG A O 1
ATOM 1109 N N . ILE A 1 145 ? -41.027 -13.788 67.527 1.00 91.44 145 ILE A N 1
ATOM 1110 C CA . ILE A 1 145 ? -39.664 -13.354 67.178 1.00 91.44 145 ILE A CA 1
ATOM 1111 C C . ILE A 1 145 ? -38.802 -14.546 66.735 1.00 91.44 145 ILE A C 1
ATOM 1113 O O . ILE A 1 145 ? -38.087 -14.453 65.742 1.00 91.44 145 ILE A O 1
ATOM 1117 N N . MET A 1 146 ? -38.895 -15.691 67.419 1.00 90.88 146 MET A N 1
ATOM 1118 C CA . MET A 1 146 ? -38.185 -16.916 67.020 1.00 90.88 146 MET A CA 1
ATOM 1119 C C . MET A 1 146 ? -38.631 -17.427 65.645 1.00 90.88 146 MET A C 1
ATOM 1121 O O . MET A 1 146 ? -37.801 -17.891 64.866 1.00 90.88 146 MET A O 1
ATOM 1125 N N . SER A 1 147 ? -39.928 -17.346 65.343 1.00 92.75 147 SER A N 1
ATOM 1126 C CA . SER A 1 147 ? -40.459 -17.721 64.030 1.00 92.75 147 SER A CA 1
ATOM 1127 C C . SER A 1 147 ? -39.958 -16.777 62.937 1.00 92.75 147 SER A C 1
ATOM 1129 O O . SER A 1 147 ? -39.459 -17.247 61.919 1.00 92.75 147 SER A O 1
ATOM 1131 N N . GLN A 1 148 ? -40.004 -15.464 63.180 1.00 93.38 148 GLN A N 1
ATOM 1132 C CA . GLN A 1 148 ? -39.491 -14.450 62.252 1.00 93.38 148 GLN A CA 1
ATOM 1133 C C . GLN A 1 148 ? -37.988 -14.615 61.998 1.00 93.38 148 GLN A C 1
ATOM 1135 O O . GLN A 1 148 ? -37.542 -14.559 60.860 1.00 93.38 148 GLN A O 1
ATOM 1140 N N . MET A 1 149 ? -37.200 -14.910 63.035 1.00 92.38 149 MET A N 1
ATOM 1141 C CA . MET A 1 149 ? -35.762 -15.143 62.891 1.00 92.38 149 MET A CA 1
ATOM 1142 C C . MET A 1 149 ? -35.454 -16.365 62.016 1.00 92.38 149 MET A C 1
ATOM 1144 O O . MET A 1 149 ? -34.525 -16.324 61.212 1.00 92.38 149 MET A O 1
ATOM 1148 N N . LYS A 1 150 ? -36.229 -17.450 62.150 1.00 94.31 150 LYS A N 1
ATOM 1149 C CA . LYS A 1 150 ? -36.086 -18.639 61.294 1.00 94.31 150 LYS A CA 1
ATOM 1150 C C . LYS A 1 150 ? -36.459 -18.342 59.846 1.00 94.31 150 LYS A C 1
ATOM 1152 O O . LYS A 1 150 ? -35.761 -18.787 58.942 1.00 94.31 150 LYS A O 1
ATOM 1157 N N . GLU A 1 151 ? -37.528 -17.582 59.634 1.00 95.06 151 GLU A N 1
ATOM 1158 C CA . GLU A 1 151 ? -37.956 -17.158 58.301 1.00 95.06 151 GLU A CA 1
ATOM 1159 C C . GLU A 1 151 ? -36.899 -16.267 57.634 1.00 95.06 151 GLU A C 1
ATOM 1161 O O . GLU A 1 151 ? -36.517 -16.515 56.493 1.00 95.06 151 GLU A O 1
ATOM 1166 N N . GLU A 1 152 ? -36.327 -15.306 58.364 1.00 94.25 152 GLU A N 1
ATOM 1167 C CA . GLU A 1 152 ? -35.227 -14.478 57.861 1.00 94.25 152 GLU A CA 1
ATOM 1168 C C . GLU A 1 152 ? -33.959 -15.288 57.567 1.00 94.25 152 GLU A C 1
ATOM 1170 O O . GLU A 1 152 ? -33.269 -15.019 56.583 1.00 94.25 152 GLU A O 1
ATOM 1175 N N . GLN A 1 153 ? -33.626 -16.280 58.399 1.00 95.12 153 GLN A N 1
ATOM 1176 C CA . GLN A 1 153 ? -32.502 -17.182 58.135 1.00 95.12 153 GLN A CA 1
ATOM 1177 C C . GLN A 1 153 ? -32.734 -17.995 56.860 1.00 95.12 153 GLN A C 1
ATOM 1179 O O . GLN A 1 153 ? -31.829 -18.085 56.030 1.00 95.12 153 GLN A O 1
ATOM 1184 N N . GLN A 1 154 ? -33.942 -18.527 56.670 1.00 95.12 154 GLN A N 1
ATOM 1185 C CA . GLN A 1 154 ? -34.292 -19.275 55.468 1.00 95.12 154 GLN A CA 1
ATOM 1186 C C . GLN A 1 154 ? -34.263 -18.382 54.221 1.00 95.12 154 GLN A C 1
ATOM 1188 O O . GLN A 1 154 ? -33.641 -18.747 53.227 1.00 95.12 154 GLN A O 1
ATOM 1193 N N . ALA A 1 155 ? -34.818 -17.170 54.301 1.00 95.38 155 ALA A N 1
ATOM 1194 C CA . ALA A 1 155 ? -34.778 -16.202 53.209 1.00 95.38 155 ALA A CA 1
ATOM 1195 C C . ALA A 1 155 ? -33.337 -15.835 52.812 1.00 95.38 155 ALA A C 1
ATOM 1197 O O . ALA A 1 155 ? -33.028 -15.717 51.627 1.00 95.38 155 ALA A O 1
ATOM 1198 N N . ARG A 1 156 ? -32.422 -15.697 53.785 1.00 95.44 156 ARG A N 1
ATOM 1199 C CA . ARG A 1 156 ? -30.991 -15.474 53.508 1.00 95.44 156 ARG A CA 1
ATOM 1200 C C . ARG A 1 156 ? -30.350 -16.664 52.796 1.00 95.44 156 ARG A C 1
ATOM 1202 O O . ARG A 1 156 ? -29.583 -16.447 51.862 1.00 95.44 156 ARG A O 1
ATOM 1209 N N . LEU A 1 157 ? -30.662 -17.892 53.211 1.00 96.62 157 LEU A N 1
ATOM 1210 C CA . LEU A 1 157 ? -30.151 -19.106 52.567 1.00 96.62 157 LEU A CA 1
ATOM 1211 C C . LEU A 1 157 ? -30.645 -19.234 51.123 1.00 96.62 157 LEU A C 1
ATOM 1213 O O . LEU A 1 157 ? -29.852 -19.520 50.227 1.00 96.62 157 LEU A O 1
ATOM 1217 N N . ASP A 1 158 ? -31.928 -18.968 50.882 1.00 96.81 158 ASP A N 1
ATOM 1218 C CA . ASP A 1 158 ? -32.512 -19.036 49.542 1.00 96.81 158 ASP A CA 1
ATOM 1219 C C . ASP A 1 158 ? -31.897 -17.974 48.615 1.00 96.81 158 ASP A C 1
ATOM 1221 O O . ASP A 1 158 ? -31.554 -18.263 47.466 1.00 96.81 158 ASP A O 1
ATOM 1225 N N . MET A 1 159 ? -31.667 -16.761 49.128 1.00 95.38 159 MET A N 1
ATOM 1226 C CA . MET A 1 159 ? -30.988 -15.693 48.387 1.00 95.38 159 MET A CA 1
ATOM 1227 C C . MET A 1 159 ? -29.523 -16.019 48.080 1.00 95.38 159 MET A C 1
ATOM 1229 O O . MET A 1 159 ? -29.060 -15.741 46.970 1.00 95.38 159 MET A O 1
ATOM 1233 N N . GLU A 1 160 ? -28.792 -16.628 49.017 1.00 96.38 160 GLU A N 1
ATOM 1234 C CA . GLU A 1 160 ? -27.408 -17.047 48.775 1.00 96.38 160 GLU A CA 1
ATOM 1235 C C . GLU A 1 160 ? -27.347 -18.173 47.735 1.00 96.38 160 GLU A C 1
ATOM 1237 O O . GLU A 1 160 ? -26.524 -18.131 46.822 1.00 96.38 160 GLU A O 1
ATOM 1242 N N . LYS A 1 161 ? -28.297 -19.113 47.765 1.00 97.62 161 LYS A N 1
ATOM 1243 C CA . LYS A 1 161 ? -28.415 -20.155 46.739 1.00 97.62 161 LYS A CA 1
ATOM 1244 C C . LYS A 1 161 ? -28.649 -19.565 45.344 1.00 97.62 161 LYS A C 1
ATOM 1246 O O . LYS A 1 161 ? -27.986 -19.959 44.384 1.00 97.62 161 LYS A O 1
ATOM 1251 N N . ILE A 1 162 ? -29.539 -18.576 45.223 1.00 97.62 162 ILE A N 1
ATOM 1252 C CA . ILE A 1 162 ? -29.771 -17.862 43.955 1.00 97.62 162 ILE A CA 1
ATOM 1253 C C . ILE A 1 162 ? -28.495 -17.143 43.501 1.00 97.62 162 ILE A C 1
ATOM 1255 O O . ILE A 1 162 ? -28.139 -17.184 42.319 1.00 97.62 162 ILE A O 1
ATOM 1259 N N . ARG A 1 163 ? -27.773 -16.502 44.426 1.00 97.75 163 ARG A N 1
ATOM 1260 C CA . ARG A 1 163 ? -26.495 -15.848 44.129 1.00 97.75 163 ARG A CA 1
ATOM 1261 C C . ARG A 1 163 ? -25.472 -16.846 43.585 1.00 97.75 163 ARG A C 1
ATOM 1263 O O . ARG A 1 163 ? -24.847 -16.562 42.561 1.00 97.75 163 ARG A O 1
ATOM 1270 N N . GLU A 1 164 ? -25.306 -18.000 44.222 1.00 97.75 164 GLU A N 1
ATOM 1271 C CA . GLU A 1 164 ? -24.388 -19.049 43.769 1.00 97.75 164 GLU A CA 1
ATOM 1272 C C . GLU A 1 164 ? -24.747 -19.561 42.368 1.00 97.75 164 GLU A C 1
ATOM 1274 O O . GLU A 1 164 ? -23.869 -19.693 41.507 1.00 97.75 164 GLU A O 1
ATOM 1279 N N . GLU A 1 165 ? -26.034 -19.787 42.095 1.00 97.75 165 GLU A N 1
ATOM 1280 C CA . GLU A 1 165 ? -26.514 -20.201 40.774 1.00 97.75 165 GLU A CA 1
ATOM 1281 C C . GLU A 1 165 ? -26.230 -19.144 39.698 1.00 97.75 165 GLU A C 1
ATOM 1283 O O . GLU A 1 165 ? -25.753 -19.475 38.603 1.00 97.75 165 GLU A O 1
ATOM 1288 N N . LEU A 1 166 ? -26.447 -17.863 40.011 1.00 97.69 166 LEU A N 1
ATOM 1289 C CA . LEU A 1 166 ? -26.123 -16.752 39.116 1.00 97.69 166 LEU A CA 1
ATOM 1290 C C . LEU A 1 166 ? -24.617 -16.660 38.848 1.00 97.69 166 LEU A C 1
ATOM 1292 O O . LEU A 1 166 ? -24.212 -16.516 37.691 1.00 97.69 166 LEU A O 1
ATOM 1296 N N . ILE A 1 167 ? -23.777 -16.818 39.874 1.00 97.81 167 ILE A N 1
ATOM 1297 C CA . ILE A 1 167 ? -22.314 -16.834 39.728 1.00 97.81 167 ILE A CA 1
ATOM 1298 C C . ILE A 1 167 ? -21.877 -18.017 38.857 1.00 97.81 167 ILE A C 1
ATOM 1300 O O . ILE A 1 167 ? -21.057 -17.853 37.948 1.00 97.81 167 ILE A O 1
ATOM 1304 N N . LYS A 1 168 ? -22.441 -19.207 39.080 1.00 98.06 168 LYS A N 1
ATOM 1305 C CA . LYS A 1 168 ? -22.155 -20.403 38.277 1.00 98.06 168 LYS A CA 1
ATOM 1306 C C . LYS A 1 168 ? -22.532 -20.190 36.811 1.00 98.06 168 LYS A C 1
ATOM 1308 O O . LYS A 1 168 ? -21.750 -20.527 35.916 1.00 98.06 168 LYS A O 1
ATOM 1313 N N . LYS A 1 169 ? -23.692 -19.581 36.548 1.00 97.81 169 LYS A N 1
ATOM 1314 C CA . LYS A 1 169 ? -24.149 -19.251 35.191 1.00 97.81 169 LYS A CA 1
ATOM 1315 C C . LYS A 1 169 ? -23.250 -18.207 34.527 1.00 97.81 169 LYS A C 1
ATOM 1317 O O . LYS A 1 169 ? -22.878 -18.394 33.368 1.00 97.81 169 LYS A O 1
ATOM 1322 N N . ALA A 1 170 ? -22.842 -17.168 35.256 1.00 97.19 170 ALA A N 1
ATOM 1323 C CA . ALA A 1 170 ? -21.918 -16.149 34.765 1.00 97.19 170 ALA A CA 1
ATOM 1324 C C . ALA A 1 170 ? -20.557 -16.753 34.378 1.00 97.19 170 ALA A C 1
ATOM 1326 O O . ALA A 1 170 ? -20.088 -16.541 33.259 1.00 97.19 170 ALA A O 1
ATOM 1327 N N . LYS A 1 171 ? -19.971 -17.596 35.242 1.00 96.56 171 LYS A N 1
ATOM 1328 C CA . LYS A 1 171 ? -18.712 -18.307 34.951 1.00 96.56 171 LYS A CA 1
ATOM 1329 C C . LYS A 1 171 ? -18.837 -19.229 33.736 1.00 96.56 171 LYS A C 1
ATOM 1331 O O . LYS A 1 171 ? -17.960 -19.233 32.875 1.00 96.56 171 LYS A O 1
ATOM 1336 N N . SER A 1 172 ? -19.943 -19.969 33.622 1.00 97.00 172 SER A N 1
ATOM 1337 C CA . SER A 1 172 ? -20.205 -20.830 32.459 1.00 97.00 172 SER A CA 1
ATOM 1338 C C . SER A 1 172 ? -20.297 -20.028 31.154 1.00 97.00 172 SER A C 1
ATOM 1340 O O . SER A 1 172 ? -19.719 -20.425 30.142 1.00 97.00 172 SER A O 1
ATOM 1342 N N . LEU A 1 173 ? -20.988 -18.883 31.166 1.00 96.75 173 LEU A N 1
ATOM 1343 C CA . LEU A 1 173 ? -21.092 -17.992 30.005 1.00 96.75 173 LEU A CA 1
ATOM 1344 C C . LEU A 1 173 ? -19.738 -17.381 29.620 1.00 96.75 173 LEU A C 1
ATOM 1346 O O . LEU A 1 173 ? -19.410 -17.315 28.432 1.00 96.75 173 LEU A O 1
ATOM 1350 N N . GLN A 1 174 ? -18.934 -16.985 30.606 1.00 95.31 174 GLN A N 1
ATOM 1351 C CA . GLN A 1 174 ? -17.587 -16.471 30.376 1.00 95.31 174 GLN A CA 1
ATOM 1352 C C . GLN A 1 174 ? -16.685 -17.532 29.728 1.00 95.31 174 GLN A C 1
ATOM 1354 O O . GLN A 1 174 ? -16.041 -17.236 28.721 1.00 95.31 174 GLN A O 1
ATOM 1359 N N . GLY A 1 175 ? -16.701 -18.773 30.233 1.00 93.88 175 GLY A N 1
ATOM 1360 C CA . GLY A 1 175 ? -15.961 -19.897 29.647 1.00 93.88 175 GLY A CA 1
ATOM 1361 C C . GLY A 1 175 ? -16.347 -20.144 28.188 1.00 93.88 175 GLY A C 1
ATOM 1362 O O . GLY A 1 175 ? -15.497 -20.078 27.303 1.00 93.88 175 GLY A O 1
ATOM 1363 N N . LYS A 1 176 ? -17.653 -20.264 27.907 1.00 94.69 176 LYS A N 1
ATOM 1364 C CA . LYS A 1 176 ? -18.172 -20.435 26.535 1.00 94.69 176 LYS A CA 1
ATOM 1365 C C . LYS A 1 176 ? -17.719 -19.324 25.582 1.00 94.69 176 LYS A C 1
ATOM 1367 O O . LYS A 1 176 ? -17.445 -19.588 24.415 1.00 94.69 176 LYS A O 1
ATOM 1372 N N . THR A 1 177 ? -17.649 -18.083 26.060 1.00 92.00 177 THR A N 1
ATOM 1373 C CA . THR A 1 177 ? -17.225 -16.930 25.248 1.00 92.00 177 THR A CA 1
ATOM 1374 C C . THR A 1 177 ? -15.722 -16.952 24.958 1.00 92.00 177 THR A C 1
ATOM 1376 O O . THR A 1 177 ? -15.290 -16.537 23.882 1.00 92.00 177 THR A O 1
ATOM 1379 N N . ILE A 1 178 ? -14.907 -17.421 25.905 1.00 91.06 178 ILE A N 1
ATOM 1380 C CA . ILE A 1 178 ? -13.462 -17.594 25.711 1.00 91.06 178 ILE A CA 1
ATOM 1381 C C . ILE A 1 178 ? -13.195 -18.725 24.714 1.00 91.06 178 ILE A C 1
ATOM 1383 O O . ILE A 1 178 ? -12.426 -18.527 23.777 1.00 91.06 178 ILE A O 1
ATOM 1387 N N . ASP A 1 179 ? -13.861 -19.869 24.866 1.00 89.12 179 ASP A N 1
ATOM 1388 C CA . ASP A 1 179 ? -13.653 -21.034 23.998 1.00 89.12 179 ASP A CA 1
ATOM 1389 C C . ASP A 1 179 ? -14.075 -20.764 22.554 1.00 89.12 179 ASP A C 1
ATOM 1391 O O . ASP A 1 179 ? -13.361 -21.141 21.624 1.00 89.12 179 ASP A O 1
ATOM 1395 N N . ARG A 1 180 ? -15.192 -20.046 22.355 1.00 91.88 180 ARG A N 1
ATOM 1396 C CA . ARG A 1 180 ? -15.596 -19.567 21.024 1.00 91.88 180 ARG A CA 1
ATOM 1397 C C . ARG A 1 180 ? -14.521 -18.681 20.407 1.00 91.88 180 ARG A C 1
ATOM 1399 O O . ARG A 1 180 ? -14.027 -19.015 19.343 1.00 91.88 180 ARG A O 1
ATOM 1406 N N . ARG A 1 181 ? -14.060 -17.643 21.118 1.00 85.94 181 ARG A N 1
ATOM 1407 C CA . ARG A 1 181 ? -12.990 -16.759 20.619 1.00 85.94 181 ARG A CA 1
ATOM 1408 C C . ARG A 1 181 ? -11.705 -17.511 20.275 1.00 85.94 181 ARG A C 1
ATOM 1410 O O . ARG A 1 181 ? -11.088 -17.211 19.261 1.00 85.94 181 ARG A O 1
ATOM 1417 N N . LYS A 1 182 ? -11.304 -18.490 21.092 1.00 84.06 182 LYS A N 1
ATOM 1418 C CA . LYS A 1 182 ? -10.137 -19.338 20.803 1.00 84.06 182 LYS A CA 1
ATOM 1419 C C . LYS A 1 182 ? -10.339 -20.153 19.527 1.00 84.06 182 LYS A C 1
ATOM 1421 O O . LYS A 1 182 ? -9.441 -20.203 18.693 1.00 84.06 182 LYS A O 1
ATOM 1426 N N . LYS A 1 183 ? -11.508 -20.776 19.367 1.00 89.81 183 LYS A N 1
ATOM 1427 C CA . LYS A 1 183 ? -11.845 -21.575 18.183 1.00 89.81 183 LYS A CA 1
ATOM 1428 C C . LYS A 1 183 ? -11.924 -20.720 16.918 1.00 89.81 183 LYS A C 1
ATOM 1430 O O . LYS A 1 183 ? -11.389 -21.121 15.886 1.00 89.81 183 LYS A O 1
ATOM 1435 N N . ASP A 1 184 ? -12.554 -19.555 17.010 1.00 86.50 184 ASP A N 1
ATOM 1436 C CA . ASP A 1 184 ? -12.704 -18.616 15.900 1.00 86.50 184 ASP A CA 1
ATOM 1437 C C . ASP A 1 184 ? -11.325 -18.089 15.479 1.00 86.50 184 ASP A C 1
ATOM 1439 O O . ASP A 1 184 ? -10.942 -18.242 14.322 1.00 86.50 184 ASP A O 1
ATOM 1443 N N . GLY A 1 185 ? -10.504 -17.638 16.435 1.00 87.62 185 GLY A N 1
ATOM 1444 C CA . GLY A 1 185 ? -9.130 -17.203 16.166 1.00 87.62 185 GLY A CA 1
ATOM 1445 C C . GLY A 1 185 ? -8.233 -18.310 15.594 1.00 87.62 185 GLY A C 1
ATOM 1446 O O . GLY A 1 185 ? -7.436 -18.060 14.691 1.00 87.62 185 GLY A O 1
ATOM 1447 N N . MET A 1 186 ? -8.382 -19.558 16.055 1.00 90.25 186 MET A N 1
ATOM 1448 C CA . MET A 1 186 ? -7.665 -20.705 15.481 1.00 90.25 186 MET A CA 1
ATOM 1449 C C . MET A 1 186 ? -8.105 -20.986 14.038 1.00 90.25 186 MET A C 1
ATOM 1451 O O . MET A 1 186 ? -7.273 -21.290 13.185 1.00 90.25 186 MET A O 1
ATOM 1455 N N . THR A 1 187 ? -9.401 -20.858 13.751 1.00 90.00 187 THR A N 1
ATOM 1456 C CA . THR A 1 187 ? -9.960 -21.061 12.408 1.00 90.00 187 THR A CA 1
ATOM 1457 C C . THR A 1 187 ? -9.469 -19.982 11.445 1.00 90.00 187 THR A C 1
ATOM 1459 O O . THR A 1 187 ? -9.013 -20.306 10.350 1.00 90.00 187 THR A O 1
ATOM 1462 N N . GLU A 1 188 ? -9.484 -18.718 11.866 1.00 90.94 188 GLU A N 1
ATOM 1463 C CA . GLU A 1 188 ? -8.950 -17.592 11.093 1.00 90.94 188 GLU A CA 1
ATOM 1464 C C . GLU A 1 188 ? -7.453 -17.765 10.804 1.00 90.94 188 GLU A C 1
ATOM 1466 O O . GLU A 1 188 ? -7.010 -17.580 9.669 1.00 90.94 188 GLU A O 1
ATOM 1471 N N . MET A 1 189 ? -6.669 -18.200 11.797 1.00 92.44 189 MET A N 1
ATOM 1472 C CA . MET A 1 189 ? -5.241 -18.471 11.618 1.00 92.44 189 MET A CA 1
ATOM 1473 C C . MET A 1 189 ? -4.987 -19.597 10.606 1.00 92.44 189 MET A C 1
ATOM 1475 O O . MET A 1 189 ? -4.108 -19.474 9.751 1.00 92.44 189 MET A O 1
ATOM 1479 N N . LEU A 1 190 ? -5.757 -20.687 10.671 1.00 92.94 190 LEU A N 1
ATOM 1480 C CA . LEU A 1 190 ? -5.651 -21.794 9.717 1.00 92.94 190 LEU A CA 1
ATOM 1481 C C . LEU A 1 190 ? -6.021 -21.353 8.296 1.00 92.94 190 LEU A C 1
ATOM 1483 O O . LEU A 1 190 ? -5.295 -21.669 7.355 1.00 92.94 190 LEU A O 1
ATOM 1487 N N . GLN A 1 191 ? -7.086 -20.562 8.140 1.00 93.25 191 GLN A N 1
ATOM 1488 C CA . GLN A 1 191 ? -7.473 -19.993 6.847 1.00 93.25 191 GLN A CA 1
ATOM 1489 C C . GLN A 1 191 ? -6.391 -19.067 6.282 1.00 93.25 191 GLN A C 1
ATOM 1491 O O . GLN A 1 191 ? -6.048 -19.173 5.104 1.00 93.25 191 GLN A O 1
ATOM 1496 N N . ALA A 1 192 ? -5.811 -18.195 7.113 1.00 94.00 192 ALA A N 1
ATOM 1497 C CA . ALA A 1 192 ? -4.703 -17.333 6.714 1.00 94.00 192 ALA A CA 1
ATOM 1498 C C . ALA A 1 192 ? -3.487 -18.158 6.264 1.00 94.00 192 ALA A C 1
ATOM 1500 O O . ALA A 1 192 ? -2.903 -17.882 5.215 1.00 94.00 192 ALA A O 1
ATOM 1501 N N . ARG A 1 193 ? -3.132 -19.210 7.011 1.00 95.50 193 ARG A N 1
ATOM 1502 C CA . ARG A 1 193 ? -2.048 -20.128 6.639 1.00 95.50 193 ARG A CA 1
ATOM 1503 C C . ARG A 1 193 ? -2.311 -20.784 5.286 1.00 95.50 193 ARG A C 1
ATOM 1505 O O . ARG A 1 193 ? -1.424 -20.797 4.435 1.00 95.50 193 ARG A O 1
ATOM 1512 N N . ASP A 1 194 ? -3.508 -21.319 5.074 1.00 95.56 194 ASP A N 1
ATOM 1513 C CA . ASP A 1 194 ? -3.857 -22.015 3.834 1.00 95.56 194 ASP A CA 1
ATOM 1514 C C . ASP A 1 194 ? -3.912 -21.048 2.638 1.00 95.56 194 ASP A C 1
ATOM 1516 O O . ASP A 1 194 ? -3.454 -21.389 1.544 1.00 95.56 194 ASP A O 1
ATOM 1520 N N . TYR A 1 195 ? -4.367 -19.811 2.857 1.00 95.81 195 TYR A N 1
ATOM 1521 C CA . TYR A 1 195 ? -4.307 -18.733 1.871 1.00 95.81 195 TYR A CA 1
ATOM 1522 C C . TYR A 1 195 ? -2.864 -18.428 1.442 1.00 95.81 195 TYR A C 1
ATOM 1524 O O . TYR A 1 195 ? -2.565 -18.405 0.244 1.00 95.81 195 TYR A O 1
ATOM 1532 N N . TRP A 1 196 ? -1.951 -18.248 2.402 1.00 97.31 196 TRP A N 1
ATOM 1533 C CA . TRP A 1 196 ? -0.538 -17.990 2.115 1.00 97.31 196 TRP A CA 1
ATOM 1534 C C . TRP A 1 196 ? 0.152 -19.181 1.457 1.00 97.31 196 TRP A C 1
ATOM 1536 O O . TRP A 1 196 ? 0.893 -19.003 0.490 1.00 97.31 196 TRP A O 1
ATOM 1546 N N . LYS A 1 197 ? -0.144 -20.401 1.915 1.00 97.25 197 LYS A N 1
ATOM 1547 C CA . LYS A 1 197 ? 0.353 -21.639 1.309 1.00 97.25 197 LYS A CA 1
ATOM 1548 C C . LYS A 1 197 ? -0.053 -21.725 -0.161 1.00 97.25 197 LYS A C 1
ATOM 1550 O O . LYS A 1 197 ? 0.797 -21.964 -1.015 1.00 97.25 197 LYS A O 1
ATOM 1555 N N . LYS A 1 198 ? -1.329 -21.476 -0.474 1.00 97.69 198 LYS A N 1
ATOM 1556 C CA . LYS A 1 198 ? -1.827 -21.466 -1.855 1.00 97.69 198 LYS A CA 1
ATOM 1557 C C . LYS A 1 198 ? -1.108 -20.418 -2.706 1.00 97.69 198 LYS A C 1
ATOM 1559 O O . LYS A 1 198 ? -0.580 -20.763 -3.758 1.00 97.69 198 LYS A O 1
ATOM 1564 N N . ARG A 1 199 ? -1.027 -19.170 -2.229 1.00 96.88 199 ARG A N 1
ATOM 1565 C CA . ARG A 1 199 ? -0.320 -18.076 -2.922 1.00 96.88 199 ARG A CA 1
ATOM 1566 C C . ARG A 1 199 ? 1.131 -18.433 -3.233 1.00 96.88 199 ARG A C 1
ATOM 1568 O O . ARG A 1 199 ? 1.585 -18.190 -4.345 1.00 96.88 199 ARG A O 1
ATOM 1575 N N . TYR A 1 200 ? 1.830 -19.032 -2.272 1.00 97.75 200 TYR A N 1
ATOM 1576 C CA . TYR A 1 200 ? 3.205 -19.477 -2.452 1.00 97.75 200 TYR A CA 1
ATOM 1577 C C . TYR A 1 200 ? 3.330 -20.528 -3.560 1.00 97.75 200 TYR A C 1
ATOM 1579 O O . TYR A 1 200 ? 4.177 -20.379 -4.434 1.00 97.75 200 TYR A O 1
ATOM 1587 N N . TYR A 1 201 ? 2.487 -21.567 -3.565 1.00 98.12 201 TYR A N 1
ATOM 1588 C CA . TYR A 1 201 ? 2.558 -22.606 -4.600 1.00 98.12 201 TYR A CA 1
ATOM 1589 C C . TYR A 1 201 ? 2.151 -22.100 -5.981 1.00 98.12 201 TYR A C 1
ATOM 1591 O O . TYR A 1 201 ? 2.793 -22.465 -6.966 1.00 98.12 201 TYR A O 1
ATOM 1599 N N . ASP A 1 202 ? 1.124 -21.251 -6.054 1.00 97.44 202 ASP A N 1
ATOM 1600 C CA . ASP A 1 202 ? 0.707 -20.618 -7.304 1.00 97.44 202 ASP A CA 1
ATOM 1601 C C . ASP A 1 202 ? 1.860 -19.809 -7.911 1.00 97.44 202 ASP A C 1
ATOM 1603 O O . ASP A 1 202 ? 2.068 -19.853 -9.122 1.00 97.44 202 ASP A O 1
ATOM 1607 N N . GLU A 1 203 ? 2.633 -19.104 -7.082 1.00 97.44 203 GLU A N 1
ATOM 1608 C CA . GLU A 1 203 ? 3.779 -18.322 -7.544 1.00 97.44 203 GLU A CA 1
ATOM 1609 C C . GLU A 1 203 ? 4.992 -19.201 -7.864 1.00 97.44 203 GLU A C 1
ATOM 1611 O O . GLU A 1 203 ? 5.536 -19.106 -8.962 1.00 97.44 203 GLU A O 1
ATOM 1616 N N . LYS A 1 204 ? 5.338 -20.149 -6.982 1.00 97.50 204 LYS A N 1
ATOM 1617 C CA . LYS A 1 204 ? 6.412 -21.134 -7.191 1.00 97.50 204 LYS A CA 1
ATOM 1618 C C . LYS A 1 204 ? 6.238 -21.904 -8.499 1.00 97.50 204 LYS A C 1
ATOM 1620 O O . LYS A 1 204 ? 7.217 -22.218 -9.162 1.00 97.50 204 LYS A O 1
ATOM 1625 N N . LYS A 1 205 ? 4.997 -22.214 -8.887 1.00 97.56 205 LYS A N 1
ATOM 1626 C CA . LYS A 1 205 ? 4.699 -22.899 -10.151 1.00 97.56 205 LYS A CA 1
ATOM 1627 C C . LYS A 1 205 ? 5.010 -22.034 -11.378 1.00 97.56 205 LYS A C 1
ATOM 1629 O O . LYS A 1 205 ? 5.353 -22.577 -12.424 1.00 97.56 205 LYS A O 1
ATOM 1634 N N . LYS A 1 206 ? 4.877 -20.710 -11.272 1.00 97.06 206 LYS A N 1
ATOM 1635 C CA . LYS A 1 206 ? 5.190 -19.771 -12.361 1.00 97.06 206 LYS A CA 1
ATOM 1636 C C . LYS A 1 206 ? 6.683 -19.469 -12.454 1.00 97.06 206 LYS A C 1
ATOM 1638 O O . LYS A 1 206 ? 7.150 -19.155 -13.545 1.00 97.06 206 LYS A O 1
ATOM 1643 N N . THR A 1 207 ? 7.409 -19.563 -11.337 1.00 97.12 207 THR A N 1
ATOM 1644 C CA . THR A 1 207 ? 8.827 -19.191 -11.240 1.00 97.12 207 THR A CA 1
ATOM 1645 C C . THR A 1 207 ? 9.703 -19.813 -12.337 1.00 97.12 207 THR A C 1
ATOM 1647 O O . THR A 1 207 ? 10.342 -19.030 -13.034 1.00 97.12 207 THR A O 1
ATOM 1650 N N . PRO A 1 208 ? 9.670 -21.134 -12.620 1.00 96.75 208 PRO A N 1
ATOM 1651 C CA . PRO A 1 208 ? 10.542 -21.723 -13.642 1.00 96.75 208 PRO A CA 1
ATOM 1652 C C . PRO A 1 208 ? 10.312 -21.141 -15.041 1.00 96.75 208 PRO A C 1
ATOM 1654 O O . PRO A 1 208 ? 11.251 -20.810 -15.753 1.00 96.75 208 PRO A O 1
ATOM 1657 N N . GLY A 1 209 ? 9.048 -20.919 -15.423 1.00 96.62 209 GLY A N 1
ATOM 1658 C CA . GLY A 1 209 ? 8.725 -20.339 -16.728 1.00 96.62 209 GLY A CA 1
ATOM 1659 C C . GLY A 1 209 ? 9.166 -18.878 -16.870 1.00 96.62 209 GLY A C 1
ATOM 1660 O O . GLY A 1 209 ? 9.408 -18.418 -17.987 1.00 96.62 209 GLY A O 1
ATOM 1661 N N . LEU A 1 210 ? 9.268 -18.142 -15.759 1.00 96.44 210 LEU A N 1
ATOM 1662 C CA . LEU A 1 210 ? 9.842 -16.796 -15.738 1.00 96.44 210 LEU A CA 1
ATOM 1663 C C . LEU A 1 210 ? 11.372 -16.842 -15.771 1.00 96.44 210 LEU A C 1
ATOM 1665 O O . LEU A 1 210 ? 11.974 -16.060 -16.503 1.00 96.44 210 LEU A O 1
ATOM 1669 N N . GLU A 1 211 ? 11.995 -17.768 -15.043 1.00 97.19 211 GLU A N 1
ATOM 1670 C CA . GLU A 1 211 ? 13.446 -17.997 -15.073 1.00 97.19 211 GLU A CA 1
ATOM 1671 C C . GLU A 1 211 ? 13.923 -18.356 -16.487 1.00 97.19 211 GLU A C 1
ATOM 1673 O O . GLU A 1 211 ? 14.867 -17.743 -16.990 1.00 97.19 211 GLU A O 1
ATOM 1678 N N . ASP A 1 212 ? 13.202 -19.236 -17.187 1.00 97.06 212 ASP A N 1
ATOM 1679 C CA . ASP A 1 212 ? 13.480 -19.598 -18.581 1.00 97.06 212 ASP A CA 1
ATOM 1680 C C . ASP A 1 212 ? 13.376 -18.392 -19.527 1.00 97.06 212 ASP A C 1
ATOM 1682 O O . ASP A 1 212 ? 14.207 -18.202 -20.423 1.00 97.06 212 ASP A O 1
ATOM 1686 N N . GLN A 1 213 ? 12.366 -17.536 -19.336 1.00 97.62 213 GLN A N 1
ATOM 1687 C CA . GLN A 1 213 ? 12.206 -16.311 -20.125 1.00 97.62 213 GLN A CA 1
ATOM 1688 C C . GLN A 1 213 ? 13.341 -15.319 -19.867 1.00 97.62 213 GLN A C 1
ATOM 1690 O O . GLN A 1 213 ? 13.873 -14.743 -20.820 1.00 97.62 213 GLN A O 1
ATOM 1695 N N . VAL A 1 214 ? 13.740 -15.144 -18.606 1.00 97.56 214 VAL A N 1
ATOM 1696 C CA . VAL A 1 214 ? 14.878 -14.299 -18.223 1.00 97.56 214 VAL A CA 1
ATOM 1697 C C . VAL A 1 214 ? 16.164 -14.824 -18.858 1.00 97.56 214 VAL A C 1
ATOM 1699 O O . VAL A 1 214 ? 16.881 -14.051 -19.495 1.00 97.56 214 VAL A O 1
ATOM 1702 N N . ALA A 1 215 ? 16.426 -16.130 -18.775 1.00 97.31 215 ALA A N 1
ATOM 1703 C CA . ALA A 1 215 ? 17.592 -16.755 -19.393 1.00 97.31 215 ALA A CA 1
ATOM 1704 C C . ALA A 1 215 ? 17.594 -16.577 -20.922 1.00 97.31 215 ALA A C 1
ATOM 1706 O O . ALA A 1 215 ? 18.611 -16.207 -21.515 1.00 97.31 215 ALA A O 1
ATOM 1707 N N . LYS A 1 216 ? 16.441 -16.760 -21.578 1.00 97.94 216 LYS A N 1
ATOM 1708 C CA . LYS A 1 216 ? 16.290 -16.552 -23.025 1.00 97.94 216 LYS A CA 1
ATOM 1709 C C . LYS A 1 216 ? 16.575 -15.107 -23.433 1.00 97.94 216 LYS A C 1
ATOM 1711 O O . LYS A 1 216 ? 17.300 -14.881 -24.404 1.00 97.94 216 LYS A O 1
ATOM 1716 N N . LEU A 1 217 ? 16.026 -14.135 -22.706 1.00 97.94 217 LEU A N 1
ATOM 1717 C CA . LEU A 1 217 ? 16.262 -12.715 -22.969 1.00 97.94 217 LEU A CA 1
ATOM 1718 C C . LEU A 1 21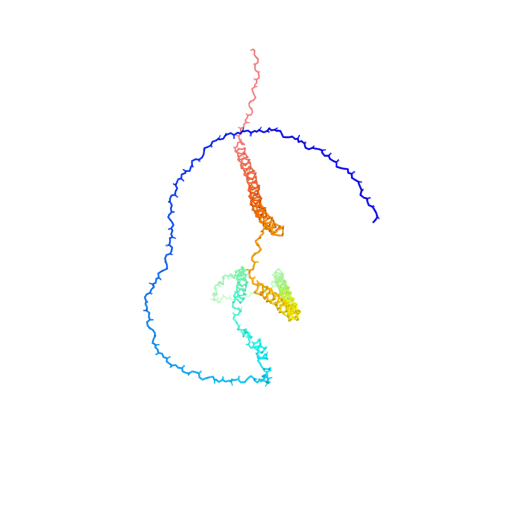7 ? 17.728 -12.340 -22.734 1.00 97.94 217 LEU A C 1
ATOM 1720 O O . LEU A 1 217 ? 18.317 -11.657 -23.571 1.00 97.94 217 LEU A O 1
ATOM 1724 N N . ALA A 1 218 ? 18.344 -12.839 -21.659 1.00 97.69 218 ALA A N 1
ATOM 1725 C CA . ALA A 1 218 ? 19.764 -12.636 -21.389 1.00 97.69 218 ALA A CA 1
ATOM 1726 C C . ALA A 1 218 ? 20.636 -13.172 -22.537 1.00 97.69 218 ALA A C 1
ATOM 1728 O O . ALA A 1 218 ? 21.490 -12.450 -23.055 1.00 97.69 218 ALA A O 1
ATOM 1729 N N . ASN A 1 219 ? 20.359 -14.389 -23.014 1.00 97.25 219 ASN A N 1
ATOM 1730 C CA . ASN A 1 219 ? 21.046 -14.979 -24.163 1.00 97.25 219 ASN A CA 1
ATOM 1731 C C . ASN A 1 219 ? 20.839 -14.162 -25.448 1.00 97.25 219 ASN A C 1
ATOM 1733 O O . ASN A 1 219 ? 21.782 -13.958 -26.214 1.00 97.25 219 ASN A O 1
ATOM 1737 N N . GLN A 1 220 ? 19.629 -13.650 -25.690 1.00 97.44 220 GLN A N 1
ATOM 1738 C CA . GLN A 1 220 ? 19.342 -12.806 -26.851 1.00 97.44 220 GLN A CA 1
ATOM 1739 C C . GLN A 1 220 ? 20.125 -11.487 -26.806 1.00 97.44 220 GLN A C 1
ATOM 1741 O O . GLN A 1 220 ? 20.689 -11.080 -27.825 1.00 97.44 220 GLN A O 1
ATOM 1746 N N . VAL A 1 221 ? 20.212 -10.851 -25.635 1.00 97.75 221 VAL A N 1
ATOM 1747 C CA . VAL A 1 221 ? 21.013 -9.636 -25.422 1.00 97.75 221 VAL A CA 1
ATOM 1748 C C . VAL A 1 221 ? 22.497 -9.922 -25.646 1.00 97.75 221 VAL A C 1
ATOM 1750 O O . VAL A 1 221 ? 23.153 -9.193 -26.392 1.00 97.75 221 VAL A O 1
ATOM 1753 N N . GLN A 1 222 ? 23.028 -11.003 -25.071 1.00 96.06 222 GLN A N 1
ATOM 1754 C CA . GLN A 1 222 ? 24.422 -11.406 -25.276 1.00 96.06 222 GLN A CA 1
ATOM 1755 C C . GLN A 1 222 ? 24.724 -11.683 -26.752 1.00 96.06 222 GLN A C 1
ATOM 1757 O O . GLN A 1 222 ? 25.753 -11.247 -27.270 1.00 96.06 222 GLN A O 1
ATOM 1762 N N . LEU A 1 223 ? 23.814 -12.357 -27.458 1.00 97.25 223 LEU A N 1
ATOM 1763 C CA . LEU A 1 223 ? 23.957 -12.633 -28.883 1.00 97.25 223 LEU A CA 1
ATOM 1764 C C . LEU A 1 223 ? 23.963 -11.345 -29.713 1.00 97.25 223 LEU A C 1
ATOM 1766 O O . LEU A 1 223 ? 24.784 -11.201 -30.618 1.00 97.25 223 LEU A O 1
ATOM 1770 N N . GLN A 1 224 ? 23.061 -10.406 -29.422 1.00 96.12 224 GLN A N 1
ATOM 1771 C CA . GLN A 1 224 ? 23.024 -9.107 -30.097 1.00 96.12 224 GLN A CA 1
ATOM 1772 C C . GLN A 1 224 ? 24.292 -8.293 -29.828 1.00 96.12 224 GLN A C 1
ATOM 1774 O O . GLN A 1 224 ? 24.850 -7.721 -30.763 1.00 96.12 224 GLN A O 1
ATOM 1779 N N . ASN A 1 225 ? 24.782 -8.292 -28.586 1.00 95.06 225 ASN A N 1
ATOM 1780 C CA . ASN A 1 225 ? 26.031 -7.632 -28.222 1.00 95.06 225 ASN A CA 1
ATOM 1781 C C . ASN A 1 225 ? 27.219 -8.241 -28.982 1.00 95.06 225 ASN A C 1
ATOM 1783 O O . ASN A 1 225 ? 27.938 -7.516 -29.663 1.00 95.06 225 ASN A O 1
ATOM 1787 N N . ARG A 1 226 ? 27.357 -9.574 -28.981 1.00 94.12 226 ARG A N 1
ATOM 1788 C CA . ARG A 1 226 ? 28.417 -10.272 -29.725 1.00 94.12 226 ARG A CA 1
ATOM 1789 C C . ARG A 1 226 ? 28.364 -9.959 -31.220 1.00 94.12 226 ARG A C 1
ATOM 1791 O O . ARG A 1 226 ? 29.397 -9.694 -31.828 1.00 94.12 226 ARG A O 1
ATOM 1798 N N . LYS A 1 227 ? 27.165 -9.949 -31.814 1.00 94.19 227 LYS A N 1
ATOM 1799 C CA . LYS A 1 227 ? 26.973 -9.560 -33.220 1.00 94.19 227 LYS A CA 1
ATOM 1800 C C . LYS A 1 227 ? 27.437 -8.128 -33.470 1.00 94.19 227 LYS A C 1
ATOM 1802 O O . LYS A 1 227 ? 28.131 -7.895 -34.455 1.00 94.19 227 LYS A O 1
ATOM 1807 N N . LEU A 1 228 ? 27.075 -7.186 -32.600 1.00 91.38 228 LEU A N 1
ATOM 1808 C CA . LEU A 1 228 ? 27.488 -5.790 -32.718 1.00 91.38 228 LEU A CA 1
ATOM 1809 C C . LEU A 1 228 ? 29.008 -5.639 -32.595 1.00 91.38 228 LEU A C 1
ATOM 1811 O O . LEU A 1 228 ? 29.608 -4.990 -33.446 1.00 91.38 228 LEU A O 1
ATOM 1815 N N . MET A 1 229 ? 29.624 -6.273 -31.597 1.00 88.25 229 MET A N 1
ATOM 1816 C CA . MET A 1 229 ? 31.076 -6.248 -31.404 1.00 88.25 229 MET A CA 1
ATOM 1817 C C . MET A 1 229 ? 31.806 -6.812 -32.620 1.00 88.25 229 MET A C 1
ATOM 1819 O O . MET A 1 229 ? 32.659 -6.133 -33.178 1.00 88.25 229 MET A O 1
ATOM 1823 N N . SER A 1 230 ? 31.366 -7.959 -33.142 1.00 86.88 230 SER A N 1
ATOM 1824 C CA . SER A 1 230 ? 31.917 -8.530 -34.376 1.00 86.88 230 SER A CA 1
ATOM 1825 C C . SER A 1 230 ? 31.775 -7.589 -35.586 1.00 86.88 230 SER A C 1
ATOM 1827 O O . SER A 1 230 ? 32.695 -7.480 -36.395 1.00 86.88 230 SER A O 1
ATOM 1829 N N . HIS A 1 231 ? 30.665 -6.847 -35.703 1.00 79.94 231 HIS A N 1
ATOM 1830 C CA . HIS A 1 231 ? 30.498 -5.839 -36.760 1.00 79.94 231 HIS A CA 1
ATOM 1831 C C . HIS A 1 231 ? 31.403 -4.613 -36.580 1.00 79.94 231 HIS A C 1
ATOM 1833 O O . HIS A 1 231 ? 31.782 -3.998 -37.577 1.00 79.94 231 HIS A O 1
ATOM 1839 N N . LEU A 1 232 ? 31.700 -4.221 -35.340 1.00 80.62 232 LEU A N 1
ATOM 1840 C CA . LEU A 1 232 ? 32.582 -3.095 -35.026 1.00 80.62 232 LEU A CA 1
ATOM 1841 C C . LEU A 1 232 ? 34.057 -3.470 -35.205 1.00 80.62 232 LEU A C 1
ATOM 1843 O O . LEU A 1 232 ? 34.818 -2.675 -35.741 1.00 80.62 232 LEU A O 1
ATOM 1847 N N . GLU A 1 233 ? 34.441 -4.686 -34.825 1.00 76.06 233 GLU A N 1
ATOM 1848 C CA . GLU A 1 233 ? 35.795 -5.224 -34.987 1.00 76.06 233 GLU A CA 1
ATOM 1849 C C . GLU A 1 233 ? 36.102 -5.558 -36.456 1.00 76.06 233 GLU A C 1
ATOM 1851 O O . GLU A 1 233 ? 37.186 -5.254 -36.948 1.00 76.06 233 GLU A O 1
ATOM 1856 N N . GLY A 1 234 ? 35.131 -6.113 -37.196 1.00 63.03 234 GLY A N 1
ATOM 1857 C CA . GLY A 1 234 ? 35.267 -6.416 -38.628 1.00 63.03 234 GLY A CA 1
ATOM 1858 C C . GLY A 1 234 ? 35.253 -5.179 -39.535 1.00 63.03 234 GLY A C 1
ATOM 1859 O O . GLY A 1 234 ? 35.747 -5.219 -40.662 1.00 63.03 234 GLY A O 1
ATOM 1860 N N . LYS A 1 235 ? 34.726 -4.047 -39.052 1.00 59.66 235 LYS A N 1
ATOM 1861 C CA . LYS A 1 235 ? 34.849 -2.743 -39.710 1.00 59.66 235 LYS A CA 1
ATOM 1862 C C . LYS A 1 235 ? 36.046 -2.010 -39.120 1.00 59.66 235 LYS A C 1
ATOM 1864 O O . LYS A 1 235 ? 35.880 -1.149 -38.263 1.00 59.66 235 LYS A O 1
ATOM 1869 N N . GLY A 1 236 ? 37.243 -2.330 -39.618 1.00 53.25 236 GLY A N 1
ATOM 1870 C CA . GLY A 1 236 ? 38.462 -1.579 -39.312 1.00 53.25 236 GLY A CA 1
ATOM 1871 C C . GLY A 1 236 ? 38.177 -0.074 -39.303 1.00 53.25 236 GLY A C 1
ATOM 1872 O O . GLY A 1 236 ? 37.612 0.459 -40.261 1.00 53.25 236 GLY A O 1
ATOM 1873 N N . ALA A 1 237 ? 38.487 0.569 -38.177 1.00 53.91 237 ALA A N 1
ATOM 1874 C CA . ALA A 1 237 ? 38.084 1.922 -37.825 1.00 53.91 237 ALA A CA 1
ATOM 1875 C C . ALA A 1 237 ? 38.441 2.949 -38.913 1.00 53.91 237 ALA A C 1
ATOM 1877 O O . ALA A 1 237 ? 39.501 3.568 -38.902 1.00 53.91 237 ALA A O 1
ATOM 1878 N N . LYS A 1 238 ? 37.524 3.181 -39.851 1.00 60.41 238 LYS A N 1
ATOM 1879 C CA . LYS A 1 238 ? 37.524 4.381 -40.681 1.00 60.41 238 LYS A CA 1
ATOM 1880 C C . LYS A 1 238 ? 36.482 5.318 -40.101 1.00 60.41 238 LYS A C 1
ATOM 1882 O O . LYS A 1 238 ? 35.291 5.198 -40.377 1.00 60.41 238 LYS A O 1
ATOM 1887 N N . ALA A 1 239 ? 36.953 6.229 -39.254 1.00 61.59 239 ALA A N 1
ATOM 1888 C CA . ALA A 1 239 ? 36.163 7.359 -38.797 1.00 61.59 239 ALA A CA 1
ATOM 1889 C C . ALA A 1 239 ? 35.647 8.127 -40.030 1.00 61.59 239 ALA A C 1
ATOM 1891 O O . ALA A 1 239 ? 36.458 8.498 -40.888 1.00 61.59 239 ALA A O 1
ATOM 1892 N N . PRO A 1 240 ? 34.331 8.362 -40.167 1.00 57.12 240 PRO A N 1
ATOM 1893 C CA . PRO A 1 240 ? 33.825 9.179 -41.254 1.00 57.12 240 PRO A CA 1
ATOM 1894 C C . PRO A 1 240 ? 34.266 10.625 -41.006 1.00 57.12 240 PRO A C 1
ATOM 1896 O O . PRO A 1 240 ? 33.733 11.312 -40.138 1.00 57.12 240 PRO A O 1
ATOM 1899 N N . LYS A 1 241 ? 35.272 11.082 -41.759 1.00 55.69 241 LYS A N 1
ATOM 1900 C CA . LYS A 1 241 ? 35.620 12.501 -41.874 1.00 55.69 241 LYS A CA 1
ATOM 1901 C C . LYS A 1 241 ? 34.515 13.187 -42.681 1.00 55.69 241 LYS A C 1
ATOM 1903 O O . LYS A 1 241 ? 34.564 13.215 -43.905 1.00 55.69 241 LYS A O 1
ATOM 1908 N N . GLY A 1 242 ? 33.491 13.677 -41.995 1.00 63.59 242 GLY A N 1
ATOM 1909 C CA . GLY A 1 242 ? 32.401 14.457 -42.571 1.00 63.59 242 GLY A CA 1
ATOM 1910 C C . GLY A 1 242 ? 31.710 15.292 -41.492 1.00 63.59 242 GLY A C 1
ATOM 1911 O O . GLY A 1 242 ? 31.878 14.991 -40.307 1.00 63.59 242 GLY A O 1
ATOM 1912 N N . PRO A 1 243 ? 30.963 16.345 -41.870 1.00 66.69 243 PRO A N 1
ATOM 1913 C CA . PRO A 1 243 ? 30.182 17.128 -40.917 1.00 66.69 243 PRO A CA 1
ATOM 1914 C C . PRO A 1 243 ? 29.228 16.213 -40.130 1.00 66.69 243 PRO A C 1
ATOM 1916 O O . PRO A 1 243 ? 28.842 15.155 -40.648 1.00 66.69 243 PRO A O 1
ATOM 1919 N N . PRO A 1 244 ? 28.867 16.576 -38.883 1.00 64.44 244 PRO A N 1
ATOM 1920 C CA . PRO A 1 244 ? 28.007 15.745 -38.055 1.00 64.44 244 PRO A CA 1
ATOM 1921 C C . PRO A 1 244 ? 26.748 15.367 -38.838 1.00 64.44 244 PRO A C 1
ATOM 1923 O O . PRO A 1 244 ? 26.073 16.192 -39.448 1.00 64.44 244 PRO A O 1
ATOM 1926 N N . SER A 1 245 ? 26.488 14.062 -38.912 1.00 75.81 245 SER A N 1
ATOM 1927 C CA . SER A 1 245 ? 25.295 13.553 -39.580 1.00 75.81 245 SER A CA 1
ATOM 1928 C C . SER A 1 245 ? 24.062 14.097 -38.858 1.00 75.81 245 SER A C 1
ATOM 1930 O O . SER A 1 245 ? 24.042 14.090 -37.630 1.00 75.81 245 SER A O 1
ATOM 1932 N N . LYS A 1 246 ? 22.985 14.424 -39.587 1.00 81.12 246 LYS A N 1
ATOM 1933 C CA . LYS A 1 246 ? 21.673 14.790 -39.006 1.00 81.12 246 LYS A CA 1
ATOM 1934 C C . LYS A 1 246 ? 21.218 13.831 -37.892 1.00 81.12 246 LYS A C 1
ATOM 1936 O O . LYS A 1 246 ? 20.555 14.226 -36.942 1.00 81.12 246 LYS A O 1
ATOM 1941 N N . ARG A 1 247 ? 21.609 12.552 -37.978 1.00 84.31 247 ARG A N 1
ATOM 1942 C CA . ARG A 1 247 ? 21.360 11.538 -36.941 1.00 84.31 247 ARG A CA 1
ATOM 1943 C C . ARG A 1 247 ? 22.084 11.838 -35.620 1.00 84.31 247 ARG A C 1
ATOM 1945 O O . ARG A 1 247 ? 21.525 11.589 -34.557 1.00 84.31 247 ARG A O 1
ATOM 1952 N N . MET A 1 248 ? 23.322 12.320 -35.684 1.00 84.94 248 MET A N 1
ATOM 1953 C CA . MET A 1 248 ? 24.110 12.723 -34.519 1.00 84.94 248 MET A CA 1
ATOM 1954 C C . MET A 1 248 ? 23.538 13.993 -33.889 1.00 84.94 248 MET A C 1
ATOM 1956 O O . MET A 1 248 ? 23.380 14.034 -32.674 1.00 84.94 248 MET A O 1
ATOM 1960 N N . ASP A 1 249 ? 23.131 14.964 -34.707 1.00 86.12 249 ASP A N 1
ATOM 1961 C CA . ASP A 1 249 ? 22.485 16.190 -34.223 1.00 86.12 249 ASP A CA 1
ATOM 1962 C C . ASP A 1 249 ? 21.173 15.879 -33.496 1.00 86.12 249 ASP A C 1
ATOM 1964 O O . ASP A 1 249 ? 20.960 16.346 -32.379 1.00 86.12 249 ASP A O 1
ATOM 1968 N N . HIS A 1 250 ? 20.330 15.004 -34.059 1.00 90.69 250 HIS A N 1
ATOM 1969 C CA . HIS A 1 250 ? 19.123 14.534 -33.373 1.00 90.69 250 HIS A CA 1
ATOM 1970 C C . HIS A 1 250 ? 19.450 13.809 -32.064 1.00 90.69 250 HIS A C 1
ATOM 1972 O O . HIS A 1 250 ? 18.745 13.982 -31.077 1.00 90.69 250 HIS A O 1
ATOM 1978 N N . LYS A 1 251 ? 20.529 13.019 -32.017 1.00 91.62 251 LYS A N 1
ATOM 1979 C CA . LYS A 1 251 ? 20.959 12.345 -30.785 1.00 91.62 251 LYS A CA 1
ATOM 1980 C C . LYS A 1 251 ? 21.361 13.358 -29.708 1.00 91.62 251 LYS A C 1
ATOM 1982 O O . LYS A 1 251 ? 20.942 13.209 -28.566 1.00 91.62 251 LYS A O 1
ATOM 1987 N N . ILE A 1 252 ? 22.112 14.400 -30.071 1.00 90.50 252 ILE A N 1
ATOM 1988 C CA . ILE A 1 252 ? 22.488 15.495 -29.163 1.00 90.50 252 ILE A CA 1
ATOM 1989 C C . ILE A 1 252 ? 21.238 16.235 -28.669 1.00 90.50 252 ILE A C 1
ATOM 1991 O O . ILE A 1 252 ? 21.104 16.469 -27.470 1.00 90.50 252 ILE A O 1
ATOM 1995 N N . GLN A 1 253 ? 20.295 16.544 -29.562 1.00 92.69 253 GLN A N 1
ATOM 1996 C CA . GLN A 1 253 ? 19.034 17.198 -29.201 1.00 92.69 253 GLN A CA 1
ATOM 1997 C C . GLN A 1 253 ? 18.185 16.336 -28.261 1.00 92.69 253 GLN A C 1
ATOM 1999 O O . GLN A 1 253 ? 17.673 16.851 -27.274 1.00 92.69 253 GLN A O 1
ATOM 2004 N N . ILE A 1 254 ? 18.093 15.024 -28.500 1.00 94.81 254 ILE A N 1
ATOM 2005 C CA . ILE A 1 254 ? 17.399 14.089 -27.602 1.00 94.81 254 ILE A CA 1
ATOM 2006 C C . ILE A 1 254 ? 18.036 14.111 -26.210 1.00 94.81 254 ILE A C 1
ATOM 2008 O O . ILE A 1 254 ? 17.316 14.233 -25.225 1.00 94.81 254 ILE A O 1
ATOM 2012 N N . PHE A 1 255 ? 19.368 14.048 -26.108 1.00 95.56 255 PHE A N 1
ATOM 2013 C CA . PHE A 1 255 ? 20.043 14.130 -24.808 1.00 95.56 255 PHE A CA 1
ATOM 2014 C C . PHE A 1 255 ? 19.824 15.475 -24.116 1.00 95.56 255 PHE A C 1
ATOM 2016 O O . PHE A 1 255 ? 19.600 15.502 -22.908 1.00 95.56 255 PHE A O 1
ATOM 2023 N N . LYS A 1 256 ? 19.836 16.578 -24.869 1.00 96.62 256 LYS A N 1
ATOM 2024 C CA . LYS A 1 256 ? 19.529 17.905 -24.333 1.00 96.62 256 LYS A CA 1
ATOM 2025 C C . LYS A 1 256 ? 18.101 17.963 -23.789 1.00 96.62 256 LYS A C 1
ATOM 2027 O O . LYS A 1 256 ? 17.903 18.371 -22.655 1.00 96.62 256 LYS A O 1
ATOM 2032 N N . HIS A 1 257 ? 17.116 17.504 -24.557 1.00 97.00 257 HIS A N 1
ATOM 2033 C CA . HIS A 1 257 ? 15.722 17.475 -24.114 1.00 97.00 257 HIS A CA 1
ATOM 2034 C C . HIS A 1 257 ? 15.498 16.527 -22.936 1.00 97.00 257 HIS A C 1
ATOM 2036 O O . HIS A 1 257 ? 14.685 16.825 -22.068 1.00 97.00 257 HIS A O 1
ATOM 2042 N N . GLN A 1 258 ? 16.230 15.415 -22.873 1.00 94.81 258 GLN A N 1
ATOM 2043 C CA . GLN A 1 258 ? 16.199 14.512 -21.728 1.00 94.81 258 GLN A CA 1
ATOM 2044 C C . GLN A 1 258 ? 16.712 15.208 -20.462 1.00 94.81 258 GLN A C 1
ATOM 2046 O O . GLN A 1 258 ? 16.061 15.135 -19.424 1.00 94.81 258 GLN A O 1
ATOM 2051 N N . TYR A 1 259 ? 17.832 15.930 -20.564 1.00 97.88 259 TYR A N 1
ATOM 2052 C CA . TYR A 1 259 ? 18.357 16.736 -19.465 1.00 97.88 259 TYR A CA 1
ATOM 2053 C C . TYR A 1 259 ? 17.372 17.835 -19.044 1.00 97.88 259 TYR A C 1
ATOM 2055 O O . TYR A 1 259 ? 17.062 17.947 -17.861 1.00 97.88 259 TYR A O 1
ATOM 2063 N N . ASP A 1 260 ? 16.828 18.588 -20.005 1.00 97.50 260 ASP A N 1
ATOM 2064 C CA . ASP A 1 260 ? 15.856 19.658 -19.750 1.00 97.50 260 ASP A CA 1
ATOM 2065 C C . ASP A 1 260 ? 14.595 19.098 -19.045 1.00 97.50 260 ASP A C 1
ATOM 2067 O O . ASP A 1 260 ? 14.090 19.690 -18.091 1.00 97.50 260 ASP A O 1
ATOM 2071 N N . LEU A 1 261 ? 14.108 17.917 -19.454 1.00 97.88 261 LEU A N 1
ATOM 2072 C CA . LEU A 1 261 ? 12.988 17.230 -18.798 1.00 97.88 261 LEU A CA 1
ATOM 2073 C C . LEU A 1 261 ? 13.313 16.822 -17.362 1.00 97.88 261 LEU A C 1
ATOM 2075 O O . LEU A 1 261 ? 12.471 16.966 -16.474 1.00 97.88 261 LEU A O 1
ATOM 2079 N N . ASP A 1 262 ? 14.500 16.271 -17.134 1.00 97.88 262 ASP A N 1
ATOM 2080 C CA . ASP A 1 262 ? 14.892 15.799 -15.812 1.00 97.88 262 ASP A CA 1
ATOM 2081 C C . ASP A 1 262 ? 15.165 16.967 -14.850 1.00 97.88 262 ASP A C 1
ATOM 2083 O O . ASP A 1 262 ? 14.839 16.861 -13.666 1.00 97.88 262 ASP A O 1
ATOM 2087 N N . ASP A 1 263 ? 15.654 18.107 -15.346 1.00 97.62 263 ASP A N 1
ATOM 2088 C CA . ASP A 1 263 ? 15.771 19.342 -14.565 1.00 97.62 263 ASP A CA 1
ATOM 2089 C C . ASP A 1 263 ? 14.394 19.888 -14.158 1.00 97.62 263 ASP A C 1
ATOM 2091 O O . ASP A 1 263 ? 14.133 20.103 -12.972 1.00 97.62 263 ASP A O 1
ATOM 2095 N N . VAL A 1 264 ? 13.454 20.004 -15.105 1.00 98.44 264 VAL A N 1
ATOM 2096 C CA . VAL A 1 264 ? 12.086 20.466 -14.808 1.00 98.44 264 VAL A CA 1
ATOM 2097 C C . VAL A 1 264 ? 11.386 19.542 -13.808 1.00 98.44 264 VAL A C 1
ATOM 2099 O O . VAL A 1 264 ? 10.738 20.026 -12.879 1.00 98.44 264 VAL A O 1
ATOM 2102 N N . LYS A 1 265 ? 11.547 18.216 -13.925 1.00 97.94 265 LYS A N 1
ATOM 2103 C CA . LYS A 1 265 ? 11.014 17.266 -12.930 1.00 97.94 265 LYS A CA 1
ATOM 2104 C C . LYS A 1 265 ? 11.568 17.536 -11.531 1.00 97.94 265 LYS A C 1
ATOM 2106 O O . LYS A 1 265 ? 10.789 17.628 -10.585 1.00 97.94 265 LYS A O 1
ATOM 2111 N N . ARG A 1 266 ? 12.886 17.734 -11.398 1.00 98.25 266 ARG A N 1
ATOM 2112 C CA . ARG A 1 266 ? 13.517 18.074 -10.109 1.00 98.25 266 ARG A CA 1
ATOM 2113 C C . ARG A 1 266 ? 12.969 19.381 -9.541 1.00 98.25 266 ARG A C 1
ATOM 2115 O O . ARG A 1 266 ? 12.712 19.462 -8.341 1.00 98.25 266 ARG A O 1
ATOM 2122 N N . GLN A 1 267 ? 12.763 20.396 -10.380 1.00 98.19 267 GLN A N 1
ATOM 2123 C CA . GLN A 1 267 ? 12.171 21.666 -9.949 1.00 98.19 267 GLN A CA 1
ATOM 2124 C C . GLN A 1 267 ? 10.732 21.484 -9.440 1.00 98.19 267 GLN A C 1
ATOM 2126 O O . GLN A 1 267 ? 10.384 22.027 -8.388 1.00 98.19 267 GLN A O 1
ATOM 2131 N N . VAL A 1 268 ? 9.916 20.682 -10.132 1.00 98.50 268 VAL A N 1
ATOM 2132 C CA . VAL A 1 268 ? 8.539 20.361 -9.718 1.00 98.50 268 VAL A CA 1
ATOM 2133 C C . VAL A 1 268 ? 8.517 19.604 -8.392 1.00 98.50 268 VAL A C 1
ATOM 2135 O O . VAL A 1 268 ? 7.754 19.973 -7.499 1.00 98.50 268 VAL A O 1
ATOM 2138 N N . ASP A 1 269 ? 9.368 18.593 -8.224 1.00 98.31 269 ASP A N 1
ATOM 2139 C CA . ASP A 1 269 ? 9.443 17.825 -6.978 1.00 98.31 269 ASP A CA 1
ATOM 2140 C C . ASP A 1 269 ? 9.880 18.707 -5.801 1.00 98.31 269 ASP A C 1
ATOM 2142 O O . ASP A 1 269 ? 9.254 18.684 -4.737 1.00 98.31 269 ASP A O 1
ATOM 2146 N N . ASN A 1 270 ? 10.872 19.577 -6.008 1.00 98.12 270 ASN A N 1
ATOM 2147 C CA . ASN A 1 270 ? 11.298 20.558 -5.010 1.00 98.12 270 ASN A CA 1
ATOM 2148 C C . ASN A 1 270 ? 10.166 21.529 -4.633 1.00 98.12 270 ASN A C 1
ATOM 2150 O O . ASN A 1 270 ? 9.946 21.802 -3.450 1.00 98.12 270 ASN A O 1
ATOM 2154 N N . ALA A 1 271 ? 9.427 22.047 -5.619 1.00 98.31 271 ALA A N 1
ATOM 2155 C CA . ALA A 1 271 ? 8.280 22.919 -5.377 1.00 98.31 271 ALA A CA 1
ATOM 2156 C C . ALA A 1 271 ? 7.164 22.185 -4.616 1.00 98.31 271 ALA A C 1
ATOM 2158 O O . ALA A 1 271 ? 6.598 22.727 -3.665 1.00 98.31 271 ALA A O 1
ATOM 2159 N N . ARG A 1 272 ? 6.894 20.925 -4.971 1.00 98.19 272 ARG A N 1
ATOM 2160 C CA . ARG A 1 272 ? 5.920 20.065 -4.291 1.00 98.19 272 ARG A CA 1
ATOM 2161 C C . ARG A 1 272 ? 6.306 19.808 -2.836 1.00 98.19 272 ARG A C 1
ATOM 2163 O O . ARG A 1 272 ? 5.438 19.871 -1.965 1.00 98.19 272 ARG A O 1
ATOM 2170 N N . MET A 1 273 ? 7.586 19.558 -2.555 1.00 98.44 273 MET A N 1
ATOM 2171 C CA . MET A 1 273 ? 8.088 19.399 -1.187 1.00 98.44 273 MET A CA 1
ATOM 2172 C C . MET A 1 273 ? 7.885 20.674 -0.361 1.00 98.44 273 MET A C 1
ATOM 2174 O O . MET A 1 273 ? 7.325 20.596 0.734 1.00 98.44 273 MET A O 1
ATOM 2178 N N . LYS A 1 274 ? 8.258 21.842 -0.905 1.00 98.44 274 LYS A N 1
ATOM 2179 C CA . LYS A 1 274 ? 8.064 23.150 -0.250 1.00 98.44 274 LYS A CA 1
ATOM 2180 C C . LYS A 1 274 ? 6.588 23.452 0.024 1.00 98.44 274 LYS A C 1
ATOM 2182 O O . LYS A 1 274 ? 6.234 23.908 1.109 1.00 98.44 274 LYS A O 1
ATOM 2187 N N . LEU A 1 275 ? 5.710 23.153 -0.932 1.00 98.25 275 LEU A N 1
ATOM 2188 C CA . LEU A 1 275 ? 4.269 23.304 -0.742 1.00 98.25 275 LEU A CA 1
ATOM 2189 C C . LEU A 1 275 ? 3.752 22.370 0.361 1.00 98.25 275 LEU A C 1
ATOM 2191 O O . LEU A 1 275 ? 2.975 22.790 1.214 1.00 98.25 275 LEU A O 1
ATOM 2195 N N . GLY A 1 276 ? 4.214 21.118 0.386 1.00 98.31 276 GLY A N 1
ATOM 2196 C CA . GLY A 1 276 ? 3.858 20.162 1.432 1.00 98.31 276 GLY A CA 1
ATOM 2197 C C . GLY A 1 276 ? 4.266 20.631 2.832 1.00 98.31 276 GLY A C 1
ATOM 2198 O O . GLY A 1 276 ? 3.501 20.454 3.780 1.00 98.31 276 GLY A O 1
ATOM 2199 N N . THR A 1 277 ? 5.437 21.257 2.976 1.00 98.38 277 THR A N 1
ATOM 2200 C CA . THR A 1 277 ? 5.864 21.846 4.255 1.00 98.38 277 THR A CA 1
ATOM 2201 C C . THR A 1 277 ? 5.027 23.062 4.638 1.00 98.38 277 THR A C 1
ATOM 2203 O O . THR A 1 277 ? 4.592 23.152 5.783 1.00 98.38 277 THR A O 1
ATOM 2206 N N . GLU A 1 278 ? 4.723 23.945 3.686 1.00 98.19 278 GLU A N 1
ATOM 2207 C CA . GLU A 1 278 ? 3.889 25.130 3.918 1.00 98.19 278 GLU A CA 1
ATOM 2208 C C . GLU A 1 278 ? 2.473 24.743 4.374 1.00 98.19 278 GLU A C 1
ATOM 2210 O O . GLU A 1 278 ? 1.961 25.281 5.351 1.00 98.19 278 GLU A O 1
ATOM 2215 N N . ILE A 1 279 ? 1.852 23.748 3.729 1.00 98.50 279 ILE A N 1
ATOM 2216 C CA . ILE A 1 279 ? 0.529 23.235 4.124 1.00 98.50 279 ILE A CA 1
ATOM 2217 C C . ILE A 1 279 ? 0.550 22.702 5.562 1.00 98.50 279 ILE A C 1
ATOM 2219 O O . ILE A 1 279 ? -0.375 22.972 6.332 1.00 98.50 279 ILE A O 1
ATOM 2223 N N . LYS A 1 280 ? 1.600 21.962 5.948 1.00 98.50 280 LYS A N 1
ATOM 2224 C CA . LYS A 1 280 ? 1.749 21.446 7.318 1.00 98.50 280 LYS A CA 1
ATOM 2225 C C . LYS A 1 280 ? 1.871 22.580 8.334 1.00 98.50 280 LYS A C 1
ATOM 2227 O O . LYS A 1 280 ? 1.162 22.552 9.335 1.00 98.50 280 LYS A O 1
ATOM 2232 N N . LEU A 1 281 ? 2.705 23.582 8.053 1.00 98.50 281 LEU A N 1
ATOM 2233 C CA . LEU A 1 281 ? 2.880 24.748 8.924 1.00 98.50 281 LEU A CA 1
ATOM 2234 C C . LEU A 1 281 ? 1.583 25.554 9.064 1.00 98.50 281 LEU A C 1
ATOM 2236 O O . LEU A 1 281 ? 1.219 25.931 10.175 1.00 98.50 281 LEU A O 1
ATOM 2240 N N . ARG A 1 282 ? 0.837 25.752 7.971 1.00 98.25 282 ARG A N 1
ATOM 2241 C CA . ARG A 1 282 ? -0.482 26.406 8.011 1.00 98.25 282 ARG A CA 1
ATOM 2242 C C . ARG A 1 282 ? -1.483 25.626 8.848 1.00 98.25 282 ARG A C 1
ATOM 2244 O O . ARG A 1 282 ? -2.124 26.205 9.716 1.00 98.25 282 ARG A O 1
ATOM 2251 N N . THR A 1 283 ? -1.570 24.315 8.635 1.00 98.38 283 THR A N 1
ATOM 2252 C CA . THR A 1 283 ? -2.461 23.441 9.414 1.00 98.38 283 THR A CA 1
ATOM 2253 C C . THR A 1 283 ? -2.116 23.511 10.903 1.00 98.38 283 THR A C 1
ATOM 2255 O O . THR A 1 283 ? -3.005 23.653 11.739 1.00 98.38 283 THR A O 1
ATOM 2258 N N . GLN A 1 284 ? -0.825 23.472 11.243 1.00 98.25 284 GLN A N 1
ATOM 2259 C CA . GLN A 1 284 ? -0.363 23.623 12.619 1.00 98.25 284 GLN A CA 1
ATOM 2260 C C . GLN A 1 284 ? -0.776 24.984 13.202 1.00 98.25 284 GLN A C 1
ATOM 2262 O O . GLN A 1 284 ? -1.432 25.025 14.243 1.00 98.25 284 GLN A O 1
ATOM 2267 N N . ALA A 1 285 ? -0.492 26.085 12.505 1.00 98.25 285 ALA A N 1
ATOM 2268 C CA . ALA A 1 285 ? -0.869 27.426 12.946 1.00 98.25 285 ALA A CA 1
ATOM 2269 C C . ALA A 1 285 ? -2.392 27.578 13.135 1.00 98.25 285 ALA A C 1
ATOM 2271 O O . ALA A 1 285 ? -2.845 28.181 14.107 1.00 98.25 285 ALA A O 1
ATOM 2272 N N . GLU A 1 286 ? -3.205 26.989 12.254 1.00 98.38 286 GLU A N 1
ATOM 2273 C CA . GLU A 1 286 ? -4.666 26.974 12.386 1.00 98.38 286 GLU A CA 1
ATOM 2274 C C . GLU A 1 286 ? -5.133 26.218 13.638 1.00 98.38 286 GLU A C 1
ATOM 2276 O O . GLU A 1 286 ? -6.058 26.667 14.327 1.00 98.38 286 GLU A O 1
ATOM 2281 N N . THR A 1 287 ? -4.496 25.086 13.958 1.00 98.06 287 THR A N 1
ATOM 2282 C CA . THR A 1 287 ? -4.808 24.327 15.178 1.00 98.06 287 THR A CA 1
ATOM 2283 C C . THR A 1 287 ? -4.429 25.095 16.440 1.00 98.06 287 THR A C 1
ATOM 2285 O O . THR A 1 287 ? -5.265 25.225 17.336 1.00 98.06 287 THR A O 1
ATOM 2288 N N . GLU A 1 288 ? -3.231 25.680 16.488 1.00 98.00 288 GLU A N 1
ATOM 2289 C CA . GLU A 1 288 ? -2.770 26.508 17.608 1.00 98.00 288 GLU A CA 1
ATOM 2290 C C . GLU A 1 288 ? -3.689 27.720 17.808 1.00 98.00 288 GLU A C 1
ATOM 2292 O O . GLU A 1 288 ? -4.125 28.005 18.924 1.00 98.00 288 GLU A O 1
ATOM 2297 N N . LEU A 1 289 ? -4.100 28.378 16.720 1.00 98.25 289 LEU A N 1
ATOM 2298 C CA . LEU A 1 289 ? -5.041 29.496 16.760 1.00 98.25 289 LEU A CA 1
ATOM 2299 C C . LEU A 1 289 ? -6.407 29.073 17.322 1.00 98.25 289 LEU A C 1
ATOM 2301 O O . LEU A 1 289 ? -6.997 29.795 18.133 1.00 98.25 289 LEU A O 1
ATOM 2305 N N . ARG A 1 290 ? -6.924 27.901 16.932 1.00 97.81 290 ARG A N 1
ATOM 2306 C CA . ARG A 1 290 ? -8.183 27.359 17.473 1.00 97.81 290 ARG A CA 1
ATOM 2307 C C . ARG A 1 290 ? -8.073 27.073 18.973 1.00 97.81 290 ARG A C 1
ATOM 2309 O O . ARG A 1 290 ? -8.992 27.427 19.715 1.00 97.81 290 ARG A O 1
ATOM 2316 N N . ILE A 1 291 ? -6.955 26.493 19.413 1.00 98.00 291 ILE A N 1
ATOM 2317 C CA . ILE A 1 291 ? -6.668 26.234 20.831 1.00 98.00 291 ILE A CA 1
ATOM 2318 C C . ILE A 1 291 ? -6.641 27.555 21.603 1.00 98.00 291 ILE A C 1
ATOM 2320 O O . ILE A 1 291 ? -7.426 27.721 22.538 1.00 98.00 291 ILE A O 1
ATOM 2324 N N . LEU A 1 292 ? -5.853 28.537 21.158 1.00 97.88 292 LEU A N 1
ATOM 2325 C CA . LEU A 1 292 ? -5.748 29.848 21.804 1.00 97.88 292 LEU A CA 1
ATOM 2326 C C . LEU A 1 292 ? -7.103 30.563 21.897 1.00 97.88 292 LEU A C 1
ATOM 2328 O O . LEU A 1 292 ? -7.449 31.101 22.950 1.00 97.88 292 LEU A O 1
ATOM 2332 N N . LYS A 1 293 ? -7.921 30.527 20.836 1.00 97.75 293 LYS A N 1
ATOM 2333 C CA . LYS A 1 293 ? -9.290 31.075 20.871 1.00 97.75 293 LYS A CA 1
ATOM 2334 C C . LYS A 1 293 ? -10.160 30.394 21.930 1.00 97.75 293 LYS A C 1
ATOM 2336 O O . LYS A 1 293 ? -10.909 31.079 22.636 1.00 97.75 293 LYS A O 1
ATOM 2341 N N . SER A 1 294 ? -10.073 29.070 22.053 1.00 97.19 294 SER A N 1
ATOM 2342 C CA . SER A 1 294 ? -10.818 28.321 23.071 1.00 97.19 294 SER A CA 1
ATOM 2343 C C . SER A 1 294 ? -10.342 28.654 24.491 1.00 97.19 294 SER A C 1
ATOM 2345 O O . SER A 1 294 ? -11.175 28.937 25.353 1.00 97.19 294 SER A O 1
ATOM 2347 N N . GLU A 1 295 ? -9.028 28.762 24.715 1.00 96.75 295 GLU A N 1
ATOM 2348 C CA . GLU A 1 295 ? -8.455 29.139 26.009 1.00 96.75 295 GLU A CA 1
ATOM 2349 C C . GLU A 1 295 ? -8.861 30.548 26.432 1.00 96.75 295 GLU A C 1
ATOM 2351 O O . GLU A 1 295 ? -9.235 30.768 27.584 1.00 96.75 295 GLU A O 1
ATOM 2356 N N . VAL A 1 296 ? -8.794 31.517 25.515 1.00 97.62 296 VAL A N 1
ATOM 2357 C CA . VAL A 1 296 ? -9.211 32.900 25.780 1.00 97.62 296 VAL A CA 1
ATOM 2358 C C . VAL A 1 296 ? -10.689 32.939 26.155 1.00 97.62 296 VAL A C 1
ATOM 2360 O O . VAL A 1 296 ? -11.063 33.585 27.136 1.00 97.62 296 VAL A O 1
ATOM 2363 N N . THR A 1 297 ? -11.530 32.211 25.420 1.00 96.88 297 THR A N 1
ATOM 2364 C CA . THR A 1 297 ? -12.970 32.124 25.699 1.00 96.88 297 THR A CA 1
ATOM 2365 C C . THR A 1 297 ? -13.226 31.503 27.074 1.00 96.88 297 THR A C 1
ATOM 2367 O O . THR A 1 297 ? -13.975 32.065 27.873 1.00 96.88 297 THR A O 1
ATOM 2370 N N . GLN A 1 298 ? -12.544 30.404 27.404 1.00 96.25 298 GLN A N 1
ATOM 2371 C CA . GLN A 1 298 ? -12.639 29.742 28.706 1.00 96.25 298 GLN A CA 1
ATOM 2372 C C . GLN A 1 298 ? -12.147 30.642 29.851 1.00 96.25 298 GLN A C 1
ATOM 2374 O O . GLN A 1 298 ? -12.824 30.770 30.873 1.00 96.25 298 GLN A O 1
ATOM 2379 N N . LYS A 1 299 ? -11.003 31.319 29.685 1.00 96.88 299 LYS A N 1
ATOM 2380 C CA . LYS A 1 299 ? -10.465 32.289 30.653 1.00 96.88 299 LYS A CA 1
ATOM 2381 C C . LYS A 1 299 ? -11.443 33.449 30.864 1.00 96.88 299 LYS A C 1
ATOM 2383 O O . LYS A 1 299 ? -11.700 33.806 32.012 1.00 96.88 299 LYS A O 1
ATOM 2388 N N . LYS A 1 300 ? -12.057 33.979 29.799 1.00 96.88 300 LYS A N 1
ATOM 2389 C CA . LYS A 1 300 ? -13.087 35.030 29.881 1.00 96.88 300 LYS A CA 1
ATOM 2390 C C . LYS A 1 300 ? -14.313 34.564 30.670 1.00 96.88 300 LYS A C 1
ATOM 2392 O O . LYS A 1 300 ? -14.745 35.275 31.574 1.00 96.88 300 LYS A O 1
ATOM 2397 N N . ILE A 1 301 ? -14.830 33.366 30.387 1.00 95.00 301 ILE A N 1
ATOM 2398 C CA . ILE A 1 301 ? -15.939 32.763 31.146 1.00 95.00 301 ILE A CA 1
ATOM 2399 C C . ILE A 1 301 ? -15.559 32.635 32.627 1.00 95.00 301 ILE A C 1
ATOM 2401 O O . ILE A 1 301 ? -16.298 33.094 33.495 1.00 95.00 301 ILE A O 1
ATOM 2405 N N . ASN A 1 302 ? -14.377 32.093 32.925 1.00 94.06 302 ASN A N 1
ATOM 2406 C CA . ASN A 1 302 ? -13.894 31.914 34.294 1.00 94.06 302 ASN A CA 1
ATOM 2407 C C . ASN A 1 302 ? -13.751 33.241 35.053 1.00 94.06 302 ASN A C 1
ATOM 2409 O O . ASN A 1 302 ? -14.129 33.316 36.223 1.00 94.06 302 ASN A O 1
ATOM 2413 N N . VAL A 1 303 ? -13.232 34.292 34.409 1.00 94.56 303 VAL A N 1
ATOM 2414 C CA . VAL A 1 303 ? -13.128 35.635 35.003 1.00 94.56 303 VAL A CA 1
ATOM 2415 C C . VAL A 1 303 ? -14.516 36.209 35.287 1.00 94.56 303 VAL A C 1
ATOM 2417 O O . VAL A 1 303 ? -14.755 36.665 36.405 1.00 94.56 303 VAL A O 1
ATOM 2420 N N . THR A 1 304 ? -15.450 36.137 34.334 1.00 92.81 304 THR A N 1
ATOM 2421 C CA . THR A 1 304 ? -16.831 36.611 34.530 1.00 92.81 304 THR A CA 1
ATOM 2422 C C . THR A 1 304 ? -17.536 35.856 35.656 1.00 92.81 304 THR A C 1
ATOM 2424 O O . THR A 1 304 ? -18.164 36.482 36.507 1.00 92.81 304 THR A O 1
ATOM 2427 N N . LEU A 1 305 ? -17.384 34.529 35.730 1.00 91.25 305 LEU A N 1
ATOM 2428 C CA . LEU A 1 305 ? -17.954 33.710 36.804 1.00 91.25 305 LEU A CA 1
ATOM 2429 C C . LEU A 1 305 ? -17.358 34.059 38.174 1.00 91.25 305 LEU A C 1
ATOM 2431 O O . LEU A 1 305 ? -18.100 34.208 39.146 1.00 91.25 305 LEU A O 1
ATOM 2435 N N . LYS A 1 306 ? -16.030 34.215 38.271 1.00 91.38 306 LYS A N 1
ATOM 2436 C CA . LYS A 1 306 ? -15.357 34.624 39.517 1.00 91.38 306 LYS A CA 1
ATOM 2437 C C . LYS A 1 306 ? -15.808 36.017 39.964 1.00 91.38 306 LYS A C 1
ATOM 2439 O O . LYS A 1 306 ? -16.162 36.187 41.128 1.00 91.38 306 LYS A O 1
ATOM 2444 N N . ARG A 1 307 ? -15.862 36.985 39.042 1.00 89.62 307 ARG A N 1
ATOM 2445 C CA . ARG A 1 307 ? -16.337 38.351 39.313 1.00 89.62 307 ARG A CA 1
ATOM 2446 C C . ARG A 1 307 ? -17.807 38.366 39.736 1.00 89.62 307 ARG A C 1
ATOM 2448 O O . ARG A 1 307 ? -18.149 39.045 40.696 1.00 89.62 307 ARG A O 1
ATOM 2455 N N . GLY A 1 308 ? -18.664 37.584 39.078 1.00 87.62 308 GLY A N 1
ATOM 2456 C CA . GLY A 1 308 ? -20.073 37.434 39.450 1.00 87.62 308 GLY A CA 1
ATOM 2457 C C . GLY A 1 308 ? -20.251 36.885 40.869 1.00 87.62 308 GLY A C 1
ATOM 2458 O O . GLY A 1 308 ? -21.015 37.446 41.651 1.00 87.62 308 GLY A O 1
ATOM 2459 N N . LYS A 1 309 ? -19.486 35.850 41.245 1.00 85.44 309 LYS A N 1
ATOM 2460 C CA . LYS A 1 309 ? -19.480 35.312 42.618 1.00 85.44 309 LYS A CA 1
ATOM 2461 C C . LYS A 1 309 ? -19.013 36.345 43.650 1.00 85.44 309 LYS A C 1
ATOM 2463 O O . LYS A 1 309 ? -19.627 36.451 44.707 1.00 85.44 309 LYS A O 1
ATOM 2468 N N . GLN A 1 310 ? -17.968 37.119 43.345 1.00 83.81 310 GLN A N 1
ATOM 2469 C CA . GLN A 1 310 ? -17.497 38.201 44.220 1.00 83.81 310 GLN A CA 1
ATOM 2470 C C . GLN A 1 310 ? -18.559 39.292 44.403 1.00 83.81 310 GLN A C 1
ATOM 2472 O O . GLN A 1 310 ? -18.826 39.688 45.532 1.00 83.81 310 GLN A O 1
ATOM 2477 N N . LEU A 1 311 ? -19.214 39.734 43.327 1.00 80.00 311 LEU A N 1
ATOM 2478 C CA . LEU A 1 311 ? -20.286 40.733 43.408 1.00 80.00 311 LEU A CA 1
ATOM 2479 C C . LEU A 1 311 ? -21.480 40.235 44.234 1.00 80.00 311 LEU A C 1
ATOM 2481 O O . LEU A 1 311 ? -22.000 40.985 45.055 1.00 80.00 311 LEU A O 1
ATOM 2485 N N . GLN A 1 312 ? -21.872 38.967 44.085 1.00 79.06 312 GLN A N 1
ATOM 2486 C CA . GLN A 1 312 ? -22.912 38.363 44.924 1.00 79.06 312 GLN A CA 1
ATOM 2487 C C . GLN A 1 312 ? -22.497 38.271 46.400 1.00 79.06 312 GLN A C 1
ATOM 2489 O O . GLN A 1 312 ? -23.330 38.475 47.279 1.00 79.06 312 GLN A O 1
ATOM 2494 N N . ALA A 1 313 ? -21.226 37.975 46.692 1.00 77.56 313 ALA A N 1
ATOM 2495 C CA . ALA A 1 313 ? -20.711 37.969 48.060 1.00 77.56 313 ALA A CA 1
ATOM 2496 C C . ALA A 1 313 ? -20.737 39.376 48.679 1.00 77.56 313 ALA A C 1
ATOM 2498 O O . ALA A 1 313 ? -21.201 39.534 49.806 1.00 77.56 313 ALA A O 1
ATOM 2499 N N . VAL A 1 314 ? -20.334 40.400 47.916 1.00 74.69 314 VAL A N 1
ATOM 2500 C CA . VAL A 1 314 ? -20.400 41.805 48.345 1.00 74.69 314 VAL A CA 1
ATOM 2501 C C . VAL A 1 314 ? -21.848 42.230 48.600 1.00 74.69 314 VAL A C 1
ATOM 250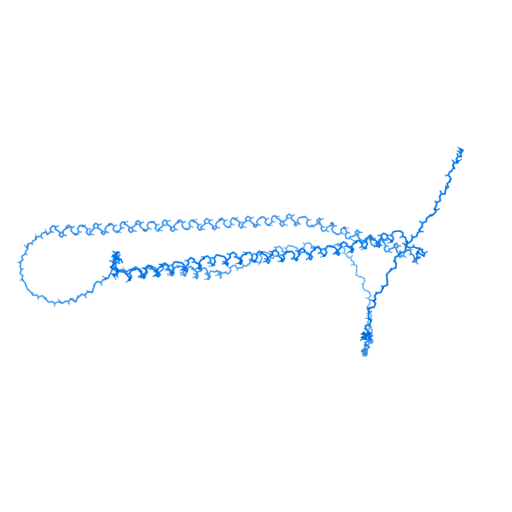3 O O . VAL A 1 314 ? -22.127 42.759 49.669 1.00 74.69 314 VAL A O 1
ATOM 2506 N N . GLN A 1 315 ? -22.785 41.922 47.696 1.00 71.69 315 GLN A N 1
ATOM 2507 C CA . GLN A 1 315 ? -24.214 42.225 47.874 1.00 71.69 315 GLN A CA 1
ATOM 2508 C C . GLN A 1 315 ? -24.838 41.522 49.088 1.00 71.69 315 GLN A C 1
ATOM 2510 O O . GLN A 1 315 ? -25.653 42.113 49.790 1.00 71.69 315 GLN A O 1
ATOM 2515 N N . LYS A 1 316 ? -24.442 40.274 49.373 1.00 68.62 316 LYS A N 1
ATOM 2516 C CA . LYS A 1 316 ? -24.871 39.565 50.590 1.00 68.62 316 LYS A CA 1
ATOM 2517 C C . LYS A 1 316 ? -24.288 40.192 51.859 1.00 68.62 316 LYS A C 1
ATOM 2519 O O . LYS A 1 316 ? -24.967 40.206 52.878 1.00 68.62 316 LYS A O 1
ATOM 2524 N N . SER A 1 317 ? -23.069 40.734 51.798 1.00 62.91 317 SER A N 1
ATOM 2525 C CA . SER A 1 317 ? -22.442 41.441 52.926 1.00 62.91 317 SER A CA 1
ATOM 2526 C C . SER A 1 317 ? -22.932 42.884 53.115 1.00 62.91 317 SER A C 1
ATOM 2528 O O . SER A 1 317 ? -22.881 43.391 54.229 1.00 62.91 317 SER A O 1
ATOM 2530 N N . SER A 1 318 ? -23.447 43.537 52.064 1.00 57.12 318 SER A N 1
ATOM 2531 C CA . SER A 1 318 ? -23.998 44.902 52.110 1.00 57.12 318 SER A CA 1
ATOM 2532 C C . SER A 1 318 ? -25.518 44.954 52.325 1.00 57.12 318 SER A C 1
ATOM 2534 O O . SER A 1 318 ? -26.111 46.032 52.319 1.00 57.12 318 SER A O 1
ATOM 2536 N N . GLY A 1 319 ? -26.155 43.806 52.581 1.00 49.22 319 GLY A N 1
ATOM 2537 C CA . GLY A 1 319 ? -27.558 43.668 52.984 1.00 49.22 319 GLY A CA 1
ATOM 2538 C C . GLY A 1 319 ? -27.848 44.116 54.422 1.00 49.22 319 GLY A C 1
ATOM 2539 O O . GLY A 1 319 ? -28.545 43.420 55.155 1.00 49.22 319 GLY A O 1
ATOM 2540 N N . GLY A 1 320 ? -27.327 45.276 54.824 1.00 49.84 320 GLY A N 1
ATOM 2541 C CA . GLY A 1 320 ? -27.590 45.914 56.109 1.00 49.84 320 GLY A CA 1
ATOM 2542 C C . GLY A 1 320 ? -27.494 47.435 55.997 1.00 49.84 320 GLY A C 1
ATOM 2543 O O . GLY A 1 320 ? -26.408 47.990 56.094 1.00 49.84 320 GLY A O 1
ATOM 2544 N N . LYS A 1 321 ? -28.660 48.084 55.853 1.00 51.66 321 LYS A N 1
ATOM 2545 C CA . LYS A 1 321 ? -28.925 49.540 55.885 1.00 51.66 321 LYS A CA 1
ATOM 2546 C C . LYS A 1 321 ? -28.409 50.387 54.710 1.00 51.66 321 LYS A C 1
ATOM 2548 O O . LYS A 1 321 ? -27.344 50.985 54.757 1.00 51.66 321 LYS A O 1
ATOM 2553 N N . LEU A 1 322 ? -29.309 50.615 53.754 1.00 47.22 322 LEU A N 1
ATOM 2554 C CA . LEU A 1 322 ? -29.430 51.892 53.044 1.00 47.22 322 LEU A CA 1
ATOM 2555 C C . LEU A 1 322 ? -30.859 52.395 53.260 1.00 47.22 322 LEU A C 1
ATOM 2557 O O . LEU A 1 322 ? -31.801 51.958 52.606 1.00 47.22 322 LEU A O 1
ATOM 2561 N N . THR A 1 323 ? -31.024 53.264 54.255 1.00 52.56 323 THR A N 1
ATOM 2562 C CA . THR A 1 323 ? -32.252 54.032 54.454 1.00 52.56 323 THR A CA 1
ATOM 2563 C C . THR A 1 323 ? -32.326 55.094 53.366 1.00 52.56 323 THR A C 1
ATOM 2565 O O . THR A 1 323 ? -31.438 55.939 53.258 1.00 52.56 323 THR A O 1
ATOM 2568 N N . SER A 1 324 ? -33.390 55.056 52.575 1.00 49.62 324 SER A N 1
ATOM 2569 C CA . SER A 1 324 ? -33.796 56.125 51.671 1.00 49.62 324 SER A CA 1
ATOM 2570 C C . SER A 1 324 ? -33.977 57.439 52.443 1.00 49.62 324 SER A C 1
ATOM 2572 O O . SER A 1 324 ? -34.927 57.570 53.214 1.00 49.62 324 SER A O 1
ATOM 2574 N N . GLN A 1 325 ? -33.097 58.417 52.230 1.00 46.41 325 GLN A N 1
ATOM 2575 C CA . GLN A 1 325 ? -33.410 59.822 52.490 1.00 46.41 325 GLN A CA 1
ATOM 2576 C C . GLN A 1 325 ? -33.683 60.513 51.157 1.00 46.41 325 GLN A C 1
ATOM 2578 O O . GLN A 1 325 ? -32.784 60.756 50.358 1.00 46.41 325 GLN A O 1
ATOM 2583 N N . THR A 1 326 ? -34.960 60.799 50.931 1.00 52.06 326 THR A N 1
ATOM 2584 C CA . THR A 1 326 ? -35.467 61.677 49.879 1.00 52.06 326 THR A CA 1
ATOM 2585 C C . THR A 1 326 ? -35.187 63.132 50.273 1.00 52.06 326 THR A C 1
ATOM 2587 O O . THR A 1 326 ? -35.672 63.553 51.327 1.00 52.06 326 THR A O 1
ATOM 2590 N N . PRO A 1 327 ? -34.470 63.944 49.476 1.00 57.00 327 PRO A N 1
ATOM 2591 C CA . PRO A 1 327 ? -34.399 65.379 49.723 1.00 57.00 327 PRO A CA 1
ATOM 2592 C C . PRO A 1 327 ? -35.695 66.052 49.252 1.00 57.00 327 PRO A C 1
ATOM 2594 O O . PRO A 1 327 ? -36.092 65.929 48.094 1.00 57.00 327 PRO A O 1
ATOM 2597 N N . ARG A 1 328 ? -36.366 66.755 50.171 1.00 49.44 328 ARG A N 1
ATOM 2598 C CA . ARG A 1 328 ? -37.498 67.651 49.888 1.00 49.44 328 ARG A CA 1
ATOM 2599 C C . ARG A 1 328 ? -37.041 68.848 49.038 1.00 49.44 328 ARG A C 1
ATOM 2601 O O . ARG A 1 328 ? -35.973 69.389 49.315 1.00 49.44 328 ARG A O 1
ATOM 2608 N N . PRO A 1 329 ? -37.870 69.343 48.103 1.00 59.44 329 PRO A N 1
ATOM 2609 C CA . PRO A 1 329 ? -37.649 70.634 47.472 1.00 59.44 329 PRO A CA 1
ATOM 2610 C C . PRO A 1 329 ? -38.138 71.745 48.412 1.00 59.44 329 PRO A C 1
ATOM 2612 O O . PRO A 1 329 ? -39.299 71.755 48.822 1.00 59.44 329 PRO A O 1
ATOM 2615 N N . THR A 1 330 ? -37.267 72.687 48.763 1.00 63.16 330 THR A N 1
ATOM 2616 C CA . THR A 1 330 ? -37.663 73.953 49.392 1.00 63.16 330 THR A CA 1
ATOM 2617 C C . THR A 1 330 ? -37.530 75.062 48.365 1.00 63.16 330 THR A C 1
ATOM 2619 O O . THR A 1 330 ? -36.424 75.382 47.938 1.00 63.16 330 THR A O 1
ATOM 2622 N N . GLY A 1 331 ? -38.664 75.634 47.968 1.00 60.66 331 GLY A N 1
ATOM 2623 C CA . GLY A 1 331 ? -38.690 76.936 47.322 1.00 60.66 331 GLY A CA 1
ATOM 2624 C C . GLY A 1 331 ? -38.491 78.049 48.348 1.00 60.66 331 GLY A C 1
ATOM 2625 O O . GLY A 1 331 ? -39.074 77.992 49.431 1.00 60.66 331 GLY A O 1
ATOM 2626 N N . ARG A 1 332 ? -37.696 79.055 47.991 1.00 46.66 332 ARG A N 1
ATOM 2627 C CA . ARG A 1 332 ? -38.144 80.442 47.830 1.00 46.66 332 ARG A CA 1
ATOM 2628 C C . ARG A 1 332 ? -37.089 81.241 47.083 1.00 46.66 332 ARG A C 1
ATOM 2630 O O . ARG A 1 332 ? -35.896 80.991 47.354 1.00 46.66 332 ARG A O 1
#

Sequence (332 aa):
MENYTGGYSHRDPSVPGQGHTQQPGGSYEDDESPRGVYQPSRGPGRSMGQGNHDHRYQEERYDPQGEHSSGFQESVNAWEEGRPHVGQDGGMDDARNTQKAMAYLQLSSDHAPSPKLYPRLPSSDSPSEASSSAVSSSNPEKQRIMSQMKEEQQARLDMEKIREELIKKAKSLQGKTIDRRKKDGMTEMLQARDYWKKRYYDEKKKTPGLEDQVAKLANQVQLQNRKLMSHLEGKGAKAPKGPPSKRMDHKIQIFKHQYDLDDVKRQVDNARMKLGTEIKLRTQAETELRILKSEVTQKKINVTLKRGKQLQAVQKSSGGKLTSQTPRPTGR

InterPro domains:
  IPR031478 Spermatogenesis-associated protein 1, C-terminal domain [PF15743] (148-300)
  IPR039062 Spermatogenesis-associated protein 1 [PTHR14421] (102-316)

Foldseek 3Di:
DDDDDDDDDDDDDDDDDDDDDDDDDDDDDDDDDDDDDDDDDDDDDDDDDDDDDDDDDDDDDDDPDDDDDDPPVVVVVVVVVPPPPPPPPVVPVVVVVVVVVVVVVVVVVVPPDDDPPDDDDDDDDDDDDDDDDDDPPPPVVVVVVVVVVVVVVVVVVVVVVVVVVVVVVVVVVVVVVVVVVVVVVVVVVVVVVVVVVVVVVVVVVCVVVVVVVVVVVVVVVVVVVVVVVCVVVVPDDDDPPDDDDPVNVVVVVVVVVVVVVVVVVVVVVVVVVVVVVVVVVVVVVVVVVVVVVVVVVVVVVVVVVVVVVVVVVVVVVPPDDDDDDDDDDDDD